Protein AF-A0A3M2L9G0-F1 (afdb_monomer)

Mean predicted aligned error: 12.77 Å

Radius of gyration: 21.75 Å; Cα contacts (8 Å, |Δi|>4): 175; chains: 1; bounding box: 51×67×54 Å

Nearest PDB structures (foldseek):
  8ioe-assembly1_A  TM=9.589E-01  e=9.196E-12  Synechococcus elongatus PCC 7942 = FACHB-805
  8io8-assembly1_B  TM=9.651E-01  e=1.188E-11  unclassified
  8ioe-assembly1_G  TM=9.590E-01  e=1.114E-11  Synechococcus elongatus PCC 7942 = FACHB-805
  3ahg-assembly1_A  TM=9.543E-01  e=4.590E-09  Bifidobacterium breve
  7c8h-assembly1_E  TM=9.492E-01  e=6.323E-09  Bifidobacterium longum

pLDDT: mean 77.88, std 22.02, range [28.31, 98.25]

Sequence (178 aa):
MAARPTTSSPACGYTQCASSVNNAASHQDPGFIDHVLSKRPEVARVYLPPDANPHGIPDIEYVAMFGPAPVVFAFHGYPWLIHQLTYRRHGHHLLHVHGFRDNGTTTTPSDMCALNGIDRYQLAMTAVEHVPRLSGRAGTLLAMLAEKLDAALAYTRQTGEDLPEMSDWRWPGGTAER

Secondary structure (DSSP, 8-state):
-------------HHHHHHHHHHHHHHT-TTHHHHHHTS-TTT------TTT-TTSPPHHHHHHHHTTS-EEEE-SS-HHHHHHHHTTSTTGGGEEEE---S---S--HHHHHHHTT-SHHHHHHHHHHT-GGGTTT-HHHHHHHHHHHHHHHHHHHHHSS--HHHHT---TT-----

Structure (mmCIF, N/CA/C/O backbone):
data_AF-A0A3M2L9G0-F1
#
_entry.id   AF-A0A3M2L9G0-F1
#
loop_
_atom_site.group_PDB
_atom_site.id
_atom_site.type_symbol
_atom_site.label_atom_id
_atom_site.label_alt_id
_atom_site.label_comp_id
_atom_site.label_asym_id
_atom_site.label_entity_id
_atom_site.label_seq_id
_atom_site.pdbx_PDB_ins_code
_atom_site.Cartn_x
_atom_site.Cartn_y
_atom_site.Cartn_z
_atom_site.occupancy
_atom_site.B_iso_or_equiv
_atom_site.auth_seq_id
_atom_site.auth_comp_id
_atom_site.auth_asym_id
_atom_site.auth_atom_id
_atom_site.pdbx_PDB_model_num
ATOM 1 N N . MET A 1 1 ? -26.347 49.718 33.245 1.00 36.94 1 MET A N 1
ATOM 2 C CA . MET A 1 1 ? -26.108 48.588 34.166 1.00 36.94 1 MET A CA 1
ATOM 3 C C . MET A 1 1 ? -25.832 47.369 33.302 1.00 36.94 1 MET A C 1
ATOM 5 O O . MET A 1 1 ? -26.694 46.980 32.528 1.00 36.94 1 MET A O 1
ATOM 9 N N . ALA A 1 2 ? -24.584 46.909 33.302 1.00 35.03 2 ALA A N 1
ATOM 10 C CA . ALA A 1 2 ? -24.089 45.829 32.458 1.00 35.03 2 ALA A CA 1
ATOM 11 C C . ALA A 1 2 ? -24.253 44.478 33.163 1.00 35.03 2 ALA A C 1
ATOM 13 O O . ALA A 1 2 ? -24.062 44.402 34.374 1.00 35.03 2 ALA A O 1
ATOM 14 N N . ALA A 1 3 ? -24.497 43.419 32.395 1.00 33.44 3 ALA A N 1
ATOM 15 C CA . ALA A 1 3 ? -24.133 42.060 32.774 1.00 33.44 3 ALA A CA 1
ATOM 16 C C . ALA A 1 3 ? -23.748 41.290 31.502 1.00 33.44 3 ALA A C 1
ATOM 18 O O . ALA A 1 3 ? -24.579 41.032 30.635 1.00 33.44 3 ALA A O 1
ATOM 19 N N . ARG A 1 4 ? -22.450 40.998 31.377 1.00 35.41 4 ARG A N 1
ATOM 20 C CA . ARG A 1 4 ? -21.876 40.065 30.398 1.00 35.41 4 ARG A CA 1
ATOM 21 C C . ARG A 1 4 ? -22.254 38.628 30.775 1.00 35.41 4 ARG A C 1
ATOM 23 O O . ARG A 1 4 ? -22.273 38.329 31.967 1.00 35.41 4 ARG A O 1
ATOM 30 N N . PRO A 1 5 ? -22.330 37.716 29.796 1.00 33.41 5 PRO A N 1
ATOM 31 C CA . PRO A 1 5 ? -21.905 36.341 30.001 1.00 33.41 5 PRO A CA 1
ATOM 32 C C . PRO A 1 5 ? -20.565 36.085 29.310 1.00 33.41 5 PRO A C 1
ATOM 34 O O . PRO A 1 5 ? -20.229 36.641 28.266 1.00 33.41 5 PRO A O 1
ATOM 37 N N . THR A 1 6 ? -19.790 35.264 29.988 1.00 34.06 6 THR A N 1
ATOM 38 C CA . THR A 1 6 ? -18.389 34.929 29.800 1.00 34.06 6 THR A CA 1
ATOM 39 C C . THR A 1 6 ? -18.141 33.986 28.628 1.00 34.06 6 THR A C 1
ATOM 41 O O . THR A 1 6 ? -18.875 33.033 28.391 1.00 34.06 6 THR A O 1
ATOM 44 N N . THR A 1 7 ? -17.034 34.245 27.944 1.00 37.62 7 THR A N 1
ATOM 45 C CA . THR A 1 7 ? -16.346 33.368 27.000 1.00 37.62 7 THR A CA 1
ATOM 46 C C . THR A 1 7 ? -15.782 32.124 27.689 1.00 37.62 7 THR A C 1
ATOM 48 O O . THR A 1 7 ? -15.080 32.271 28.686 1.00 37.62 7 THR A O 1
ATOM 51 N N . SER A 1 8 ? -15.944 30.948 27.085 1.00 32.53 8 SER A N 1
ATOM 52 C CA . SER A 1 8 ? -14.852 29.970 26.943 1.00 32.53 8 SER A CA 1
ATOM 53 C C . SER A 1 8 ? -15.247 28.904 25.921 1.00 32.53 8 SER A C 1
ATOM 55 O O . SER A 1 8 ? -15.804 27.861 26.251 1.00 32.53 8 SER A O 1
ATOM 57 N N . SER A 1 9 ? -14.961 29.213 24.658 1.00 34.69 9 SER A N 1
ATOM 58 C CA . SER A 1 9 ? -14.747 28.215 23.610 1.00 34.69 9 SER A CA 1
ATOM 59 C C . SER A 1 9 ? -13.668 27.232 24.089 1.00 34.69 9 SER A C 1
ATOM 61 O O . SER A 1 9 ? -12.649 27.709 24.605 1.00 34.69 9 SER A O 1
ATOM 63 N N . PRO A 1 10 ? -13.835 25.902 23.970 1.00 35.38 10 PRO A N 1
ATOM 64 C CA . PRO A 1 10 ? -12.735 24.996 24.239 1.00 35.38 10 PRO A CA 1
ATOM 65 C C . PRO A 1 10 ? -11.688 25.253 23.158 1.00 35.38 10 PRO A C 1
ATOM 67 O O . PRO A 1 10 ? -11.944 25.110 21.963 1.00 35.38 10 PRO A O 1
ATOM 70 N N . ALA A 1 11 ? -10.529 25.731 23.595 1.00 33.44 11 ALA A N 1
ATOM 71 C CA . ALA A 1 11 ? -9.386 25.978 22.746 1.00 33.44 11 ALA A CA 1
ATOM 72 C C . ALA A 1 11 ? -9.076 24.708 21.942 1.00 33.44 11 ALA A C 1
ATOM 74 O O . ALA A 1 11 ? -8.608 23.712 22.489 1.00 33.44 11 ALA A O 1
ATOM 75 N N . CYS A 1 12 ? -9.332 24.758 20.634 1.00 29.69 12 CYS A N 1
ATOM 76 C CA . CYS A 1 12 ? -8.660 23.904 19.672 1.00 29.69 12 CYS A CA 1
ATOM 77 C C . CYS A 1 12 ? -7.166 24.199 19.835 1.00 29.69 12 CYS A C 1
ATOM 79 O O . CYS A 1 12 ? -6.693 25.273 19.456 1.00 29.69 12 CYS A O 1
ATOM 81 N N . GLY A 1 13 ? -6.455 23.303 20.520 1.00 28.31 13 GLY A N 1
ATOM 82 C CA . GLY A 1 13 ? -5.037 23.449 20.803 1.00 28.31 13 GLY A CA 1
ATOM 83 C C . GLY A 1 13 ? -4.278 23.635 19.495 1.00 28.31 13 GLY A C 1
ATOM 84 O O . GLY A 1 13 ? -4.257 22.744 18.649 1.00 28.31 13 GLY A O 1
ATOM 85 N N . TYR A 1 14 ? -3.651 24.800 19.339 1.00 30.81 14 TYR A N 1
ATOM 86 C CA . TYR A 1 14 ? -2.865 25.188 18.164 1.00 30.81 14 TYR A CA 1
ATOM 87 C C . TYR A 1 14 ? -1.792 24.151 17.775 1.00 30.81 14 TYR A C 1
ATOM 89 O O . TYR A 1 14 ? -1.382 24.089 16.620 1.00 30.81 14 TYR A O 1
ATOM 97 N N . THR A 1 15 ? -1.369 23.297 18.708 1.00 31.97 15 THR A N 1
ATOM 98 C CA . THR A 1 15 ? -0.382 22.234 18.483 1.00 31.97 15 THR A CA 1
ATOM 99 C C . THR A 1 15 ? -0.940 21.033 17.706 1.00 31.97 15 THR A C 1
ATOM 101 O O . THR A 1 15 ? -0.182 20.355 17.021 1.00 31.97 15 THR A O 1
ATOM 104 N N . GLN A 1 16 ? -2.251 20.764 17.766 1.00 32.31 16 GLN A N 1
ATOM 105 C CA . GLN A 1 16 ? -2.842 19.538 17.207 1.00 32.31 16 GLN A CA 1
ATOM 106 C C . GLN A 1 16 ? -3.324 19.694 15.755 1.00 32.31 16 GLN A C 1
ATOM 108 O O . GLN A 1 16 ? -3.326 18.722 15.009 1.00 32.31 16 GLN A O 1
ATOM 113 N N . CYS A 1 17 ? -3.631 20.916 15.304 1.00 28.38 17 CYS A N 1
ATOM 114 C CA . CYS A 1 17 ? -3.893 21.189 13.883 1.00 28.38 17 CYS A CA 1
ATOM 115 C C . CYS A 1 17 ? -2.616 21.166 13.026 1.00 28.38 17 CYS A C 1
ATOM 117 O O . CYS A 1 17 ? -2.691 20.947 11.820 1.00 28.38 17 CYS A O 1
ATOM 119 N N . ALA A 1 18 ? -1.438 21.363 13.628 1.00 29.81 18 ALA A N 1
ATOM 120 C CA . ALA A 1 18 ? -0.173 21.412 12.898 1.00 29.81 18 ALA A CA 1
ATOM 121 C C . ALA A 1 18 ? 0.253 20.047 12.319 1.00 29.81 18 ALA A C 1
ATOM 123 O O . ALA A 1 18 ? 0.930 20.011 11.296 1.00 29.81 18 ALA A O 1
ATOM 124 N N . SER A 1 19 ? -0.160 18.917 12.909 1.00 36.41 19 SER A N 1
ATOM 125 C CA . SER A 1 19 ? 0.225 17.580 12.424 1.00 36.41 19 SER A CA 1
ATOM 126 C C . SER A 1 19 ? -0.434 17.214 11.089 1.00 36.41 19 SER A C 1
ATOM 128 O O . SER A 1 19 ? 0.209 16.622 10.227 1.00 36.41 19 SER A O 1
ATOM 130 N N . SER A 1 20 ? -1.688 17.622 10.877 1.00 37.25 20 SER A N 1
ATOM 131 C CA . SER A 1 20 ? -2.411 17.388 9.620 1.00 37.25 20 SER A CA 1
ATOM 132 C C . SER A 1 20 ? -1.795 18.161 8.449 1.00 37.25 20 SER A C 1
ATOM 134 O O . SER A 1 20 ? -1.627 17.597 7.369 1.00 37.25 20 SER A O 1
ATOM 136 N N . VAL A 1 21 ? -1.401 19.420 8.670 1.00 36.81 21 VAL A N 1
ATOM 137 C CA . VAL A 1 21 ? -0.803 20.268 7.625 1.00 36.81 21 VAL A CA 1
ATOM 138 C C . VAL A 1 21 ? 0.651 19.860 7.344 1.00 36.81 21 VAL A C 1
ATOM 140 O O . VAL A 1 21 ? 1.097 19.913 6.199 1.00 36.81 21 VAL A O 1
ATOM 143 N N . ASN A 1 22 ? 1.374 19.376 8.361 1.00 42.34 22 ASN A N 1
ATOM 144 C CA . ASN A 1 22 ? 2.746 18.886 8.203 1.00 42.34 22 ASN A CA 1
ATOM 145 C C . ASN A 1 22 ? 2.826 17.579 7.400 1.00 42.34 22 ASN A C 1
ATOM 147 O O . ASN A 1 22 ? 3.764 17.414 6.624 1.00 42.34 22 ASN A O 1
ATOM 151 N N . ASN A 1 23 ? 1.841 16.683 7.518 1.00 45.03 23 ASN A N 1
ATOM 152 C CA . ASN A 1 23 ? 1.839 15.431 6.755 1.00 45.03 23 ASN A CA 1
ATOM 153 C C . ASN A 1 23 ? 1.741 15.684 5.242 1.00 45.03 23 ASN A C 1
ATOM 155 O O . ASN A 1 23 ? 2.480 15.078 4.469 1.00 45.03 23 ASN A O 1
ATOM 159 N N . ALA A 1 24 ? 0.890 16.619 4.807 1.00 43.88 24 ALA A N 1
ATOM 160 C CA . ALA A 1 24 ? 0.768 16.959 3.390 1.00 43.88 24 ALA A CA 1
ATOM 161 C C . ALA A 1 24 ? 2.070 17.558 2.819 1.00 43.88 24 ALA A C 1
ATOM 163 O O . ALA A 1 24 ? 2.467 17.199 1.712 1.00 43.88 24 ALA A O 1
ATOM 164 N N . ALA A 1 25 ? 2.771 18.409 3.582 1.00 44.62 25 ALA A N 1
ATOM 165 C CA . ALA A 1 25 ? 4.047 19.000 3.169 1.00 44.62 25 ALA A CA 1
ATOM 166 C C . ALA A 1 25 ? 5.190 17.969 3.092 1.00 44.62 25 ALA A C 1
ATOM 168 O O . ALA A 1 25 ? 5.954 17.986 2.130 1.00 44.62 25 ALA A O 1
ATOM 169 N N . SER A 1 26 ? 5.286 17.038 4.051 1.00 54.25 26 SER A N 1
ATOM 170 C CA . SER A 1 26 ? 6.283 15.955 4.018 1.00 54.25 26 SER A CA 1
ATOM 171 C C . SER A 1 26 ? 6.064 14.979 2.860 1.00 54.25 26 SER A C 1
ATOM 173 O O . SER A 1 26 ? 7.031 14.523 2.258 1.00 54.25 26 SER A O 1
ATOM 175 N N . HIS A 1 27 ? 4.812 14.681 2.501 1.00 52.81 27 HIS A N 1
ATOM 176 C CA . HIS A 1 27 ? 4.518 13.779 1.384 1.00 52.81 27 HIS A CA 1
ATOM 177 C C . HIS A 1 27 ? 4.700 14.434 0.004 1.00 52.81 27 HIS A C 1
ATOM 179 O O . HIS A 1 27 ? 4.851 13.713 -0.982 1.00 52.81 27 HIS A O 1
ATOM 185 N N . GLN A 1 28 ? 4.676 15.772 -0.072 1.00 51.41 28 GLN A N 1
ATOM 186 C CA . GLN A 1 28 ? 4.877 16.550 -1.302 1.00 51.41 28 GLN A CA 1
ATOM 187 C C . GLN A 1 28 ? 6.334 16.921 -1.567 1.00 51.41 28 GLN A C 1
ATOM 189 O O . GLN A 1 28 ? 6.568 17.512 -2.618 1.00 51.41 28 GLN A O 1
ATOM 194 N N . ASP A 1 29 ? 7.263 16.655 -0.632 1.00 55.53 29 ASP A N 1
ATOM 195 C CA . ASP A 1 29 ? 8.583 17.299 -0.590 1.00 55.53 29 ASP A CA 1
ATOM 196 C C . ASP A 1 29 ? 9.190 17.450 -2.000 1.00 55.53 29 ASP A C 1
ATOM 198 O O . ASP A 1 29 ? 9.666 16.468 -2.581 1.00 55.53 29 ASP A O 1
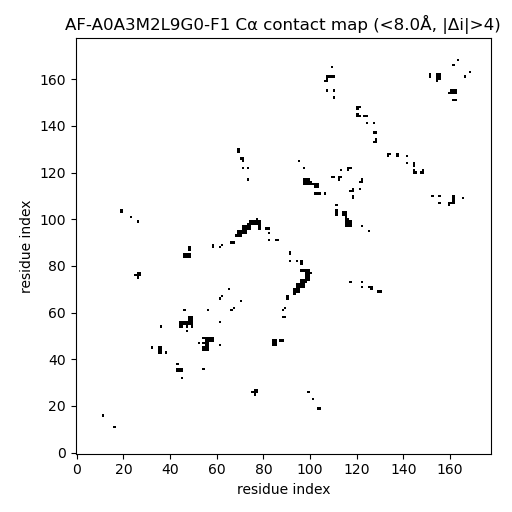ATOM 202 N N . PRO A 1 30 ? 9.159 18.672 -2.575 1.00 54.25 30 PRO A N 1
ATOM 203 C CA . PRO A 1 30 ? 9.652 18.914 -3.925 1.00 54.25 30 PRO A CA 1
ATOM 204 C C . PRO A 1 30 ? 11.142 18.577 -4.052 1.00 54.25 30 PRO A C 1
ATOM 206 O O . PRO A 1 30 ? 11.619 18.316 -5.155 1.00 54.25 30 PRO A O 1
ATOM 209 N N . GLY A 1 31 ? 11.865 18.562 -2.923 1.00 60.84 31 GLY A N 1
ATOM 210 C CA . GLY A 1 31 ? 13.264 18.173 -2.807 1.00 60.84 31 GLY A CA 1
ATOM 211 C C . GLY A 1 31 ? 13.486 16.692 -2.496 1.00 60.84 31 GLY A C 1
ATOM 212 O O . GLY A 1 31 ? 14.637 16.298 -2.331 1.00 60.84 31 GLY A O 1
ATOM 213 N N . PHE A 1 32 ? 12.449 15.846 -2.445 1.00 68.38 32 PHE A N 1
ATOM 214 C CA . PHE A 1 32 ? 12.588 14.424 -2.106 1.00 68.38 32 PHE A CA 1
ATOM 215 C C . PHE A 1 32 ? 13.602 13.721 -3.010 1.00 68.38 32 PHE A C 1
ATOM 217 O O . PHE A 1 32 ? 14.483 13.010 -2.529 1.00 68.38 32 PHE A O 1
ATOM 224 N N . ILE A 1 33 ? 13.519 13.953 -4.325 1.00 63.78 33 ILE A N 1
ATOM 225 C CA . ILE A 1 33 ? 14.467 13.371 -5.281 1.00 63.78 33 ILE A CA 1
ATOM 226 C C . ILE A 1 33 ? 15.887 13.857 -4.981 1.00 63.78 33 ILE A C 1
ATOM 228 O O . ILE A 1 33 ? 16.785 13.026 -4.899 1.00 63.78 33 ILE A O 1
ATOM 232 N N . ASP A 1 34 ? 16.096 15.151 -4.741 1.00 62.66 34 ASP A N 1
ATOM 233 C CA . ASP A 1 34 ? 17.418 15.698 -4.409 1.00 62.66 34 ASP A CA 1
ATOM 234 C C . ASP A 1 34 ? 17.958 15.136 -3.085 1.00 62.66 34 ASP A C 1
ATOM 236 O O . ASP A 1 34 ? 19.134 14.785 -2.973 1.00 62.66 34 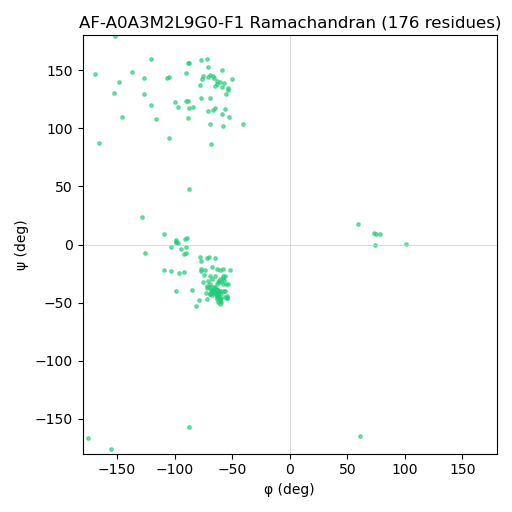ASP A O 1
ATOM 240 N N . HIS A 1 35 ? 17.098 14.970 -2.081 1.00 68.19 35 HIS A N 1
ATOM 241 C CA . HIS A 1 35 ? 17.452 14.364 -0.802 1.00 68.19 35 HIS A CA 1
ATOM 242 C C . HIS A 1 35 ? 17.835 12.892 -0.941 1.00 68.19 35 HIS A C 1
ATOM 244 O O . HIS A 1 35 ? 18.810 12.465 -0.318 1.00 68.19 35 HIS A O 1
ATOM 250 N N . VAL A 1 36 ? 17.134 12.129 -1.780 1.00 70.56 36 VAL A N 1
ATOM 251 C CA . VAL A 1 36 ? 17.454 10.723 -2.043 1.00 70.56 36 VAL A CA 1
ATOM 252 C C . VAL A 1 36 ? 18.714 10.596 -2.907 1.00 70.56 36 VAL A C 1
ATOM 254 O O . VAL A 1 36 ? 19.579 9.785 -2.584 1.00 70.56 36 VAL A O 1
ATOM 257 N N . LEU A 1 37 ? 18.875 11.431 -3.939 1.00 70.75 37 LEU A N 1
ATOM 258 C CA . LEU A 1 37 ? 20.073 11.474 -4.791 1.00 70.75 37 LEU A CA 1
ATOM 259 C C . LEU A 1 37 ? 21.329 11.907 -4.026 1.00 70.75 37 LEU A C 1
ATOM 261 O O . LEU A 1 37 ? 22.430 11.505 -4.385 1.00 70.75 37 LEU A O 1
ATOM 265 N N . SER A 1 38 ? 21.182 12.687 -2.951 1.00 74.00 38 SER A N 1
ATOM 266 C CA . SER A 1 38 ? 22.305 13.050 -2.077 1.00 74.00 38 SER A CA 1
ATOM 267 C C . SER A 1 38 ? 22.836 11.880 -1.233 1.00 74.00 38 SER A C 1
ATOM 269 O O . SER A 1 38 ? 23.876 12.007 -0.579 1.00 74.00 38 SER A O 1
ATOM 271 N N . LYS A 1 39 ? 22.124 10.744 -1.192 1.00 71.69 39 LYS A N 1
ATOM 272 C CA . LYS A 1 39 ? 22.554 9.552 -0.456 1.00 71.69 39 LYS A CA 1
ATOM 273 C C . LYS A 1 39 ? 23.434 8.667 -1.320 1.00 71.69 39 LYS A C 1
ATOM 275 O O . LYS A 1 39 ? 23.386 8.674 -2.545 1.00 71.69 39 LYS A O 1
ATOM 280 N N . ARG A 1 40 ? 24.257 7.872 -0.639 1.00 62.78 40 ARG A N 1
ATOM 281 C CA . ARG A 1 40 ? 25.075 6.866 -1.304 1.00 62.78 40 ARG A CA 1
ATOM 282 C C . ARG A 1 40 ? 24.165 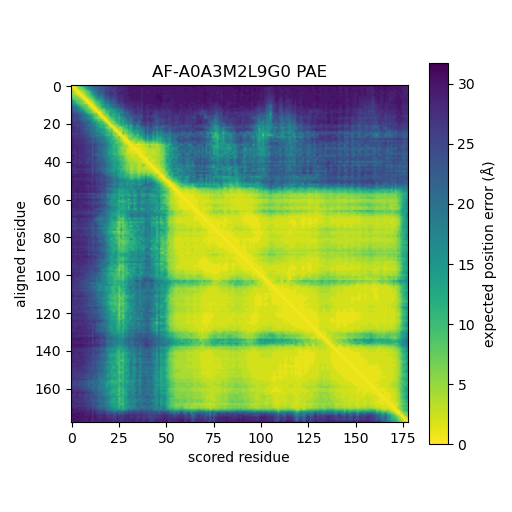5.856 -2.027 1.00 62.78 40 ARG A C 1
ATOM 284 O O . ARG A 1 40 ? 23.150 5.463 -1.444 1.00 62.78 40 ARG A O 1
ATOM 291 N N . PRO A 1 41 ? 24.524 5.406 -3.240 1.00 64.75 41 PRO A N 1
ATOM 292 C CA . PRO A 1 41 ? 23.703 4.496 -4.043 1.00 64.75 41 PRO A CA 1
ATOM 293 C C . PRO A 1 41 ? 23.519 3.104 -3.414 1.00 64.75 41 PRO A C 1
ATOM 295 O O . PRO A 1 41 ? 22.683 2.327 -3.874 1.00 64.75 41 PRO A O 1
ATOM 298 N N . GLU A 1 42 ? 24.269 2.764 -2.364 1.00 70.00 42 GLU A N 1
ATOM 299 C CA . GLU A 1 42 ? 24.037 1.572 -1.538 1.00 70.00 42 GLU A CA 1
ATOM 300 C C . GLU A 1 42 ? 22.873 1.748 -0.549 1.00 70.00 42 GLU A C 1
ATOM 302 O O . GLU A 1 42 ? 22.301 0.763 -0.096 1.00 70.00 42 GLU A O 1
ATOM 307 N N . VAL A 1 43 ? 22.531 2.993 -0.200 1.00 63.00 43 VAL A N 1
ATOM 308 C CA . VAL A 1 43 ? 21.513 3.339 0.806 1.00 63.00 43 VAL A CA 1
ATOM 309 C C . VAL A 1 43 ? 20.183 3.683 0.148 1.00 63.00 43 VAL A C 1
ATOM 311 O O . VAL A 1 43 ? 19.132 3.294 0.648 1.00 63.00 43 VAL A O 1
ATOM 314 N N . ALA A 1 44 ? 20.211 4.409 -0.969 1.00 55.12 44 ALA A N 1
ATOM 315 C CA . ALA A 1 44 ? 19.005 4.740 -1.708 1.00 55.12 44 ALA A CA 1
ATOM 316 C C . ALA A 1 44 ? 19.289 4.851 -3.207 1.00 55.12 44 ALA A C 1
ATOM 318 O O . ALA A 1 44 ? 20.317 5.385 -3.618 1.00 55.12 44 ALA A O 1
ATOM 319 N N . ARG A 1 45 ? 18.367 4.343 -4.030 1.00 60.72 45 ARG A N 1
ATOM 320 C CA . ARG A 1 45 ? 18.446 4.410 -5.494 1.00 60.72 45 ARG A CA 1
ATOM 321 C C . ARG A 1 45 ? 17.163 5.009 -6.042 1.00 60.72 45 ARG A C 1
ATOM 323 O O . ARG A 1 45 ? 16.072 4.565 -5.690 1.00 60.72 45 ARG A O 1
ATOM 330 N N . VAL A 1 46 ? 17.303 6.013 -6.905 1.00 59.25 46 VAL A N 1
ATOM 331 C CA . VAL A 1 46 ? 16.177 6.648 -7.598 1.00 59.25 46 VAL A CA 1
ATOM 332 C C . VAL A 1 46 ? 16.088 6.075 -9.006 1.00 59.25 46 VAL A C 1
ATOM 334 O O . VAL A 1 46 ? 17.029 6.152 -9.791 1.00 59.25 46 VAL A O 1
ATOM 337 N N . TYR A 1 47 ? 14.935 5.508 -9.343 1.00 59.84 47 TYR A N 1
ATOM 338 C CA . TYR A 1 47 ? 14.708 4.799 -10.601 1.00 59.84 47 TYR A CA 1
ATOM 339 C C . TYR A 1 47 ? 14.258 5.727 -11.740 1.00 59.84 47 TYR A C 1
ATOM 341 O O . TYR A 1 47 ? 13.309 5.424 -12.460 1.00 59.84 47 TYR A O 1
ATOM 349 N N . LEU A 1 48 ? 14.946 6.857 -11.924 1.00 58.44 48 LEU A N 1
ATOM 350 C CA . LEU A 1 48 ? 14.737 7.729 -13.085 1.00 58.44 48 LEU A CA 1
ATOM 351 C C . LEU A 1 48 ? 15.251 7.049 -14.362 1.00 58.44 48 LEU A C 1
ATOM 353 O O . LEU A 1 48 ? 16.236 6.315 -14.274 1.00 58.44 48 LEU A O 1
ATOM 357 N N . PRO A 1 49 ? 14.620 7.249 -15.531 1.00 50.81 49 PRO A N 1
ATOM 358 C CA . PRO A 1 49 ? 15.157 6.801 -16.814 1.00 50.81 49 PRO A CA 1
ATOM 359 C C . PRO A 1 49 ? 16.624 7.247 -16.998 1.00 50.81 49 PRO A C 1
ATOM 361 O O . PRO A 1 49 ? 16.970 8.348 -16.557 1.00 50.81 49 PRO A O 1
ATOM 364 N N . PRO A 1 50 ? 17.499 6.428 -17.611 1.00 51.62 50 PRO A N 1
ATOM 365 C CA . PRO A 1 50 ? 18.929 6.741 -17.732 1.00 51.62 50 PRO A CA 1
ATOM 366 C C . PRO A 1 50 ? 19.214 8.006 -18.564 1.00 51.62 50 PRO A C 1
ATOM 368 O O . PRO A 1 50 ? 20.256 8.631 -18.396 1.00 51.62 50 PRO A O 1
ATOM 371 N N . ASP A 1 51 ? 18.280 8.426 -19.420 1.00 58.59 51 ASP A N 1
ATOM 372 C CA . ASP A 1 51 ? 18.312 9.696 -20.156 1.00 58.59 51 ASP A CA 1
ATOM 373 C C . ASP A 1 51 ? 17.929 10.917 -19.297 1.00 58.59 51 ASP A C 1
ATOM 375 O O . ASP A 1 51 ? 18.186 12.050 -19.699 1.00 58.59 51 ASP A O 1
ATOM 379 N N . ALA A 1 52 ? 17.342 10.706 -18.115 1.00 56.81 52 ALA A N 1
ATOM 380 C CA . ALA A 1 52 ? 16.918 11.760 -17.195 1.00 56.81 52 ALA A CA 1
ATOM 381 C C . ALA A 1 52 ? 17.866 11.954 -15.995 1.00 56.81 52 ALA A C 1
ATOM 383 O O . ALA A 1 52 ? 17.867 13.031 -15.399 1.00 56.81 52 ALA A O 1
ATOM 384 N N . ASN A 1 53 ? 18.660 10.943 -15.613 1.00 58.75 53 ASN A N 1
ATOM 385 C CA . ASN A 1 53 ? 19.602 11.051 -14.494 1.00 58.75 53 ASN A CA 1
ATOM 386 C C . ASN A 1 53 ? 20.818 10.110 -14.652 1.00 58.75 53 ASN A C 1
ATOM 388 O O . ASN A 1 53 ? 20.613 8.905 -14.812 1.00 58.75 53 ASN A O 1
ATOM 392 N N . PRO A 1 54 ? 22.066 10.604 -14.501 1.00 60.94 54 PRO A N 1
ATOM 393 C CA . PRO A 1 54 ? 23.279 9.774 -14.533 1.00 60.94 54 PRO A CA 1
ATOM 394 C C . PRO A 1 54 ? 23.327 8.651 -13.482 1.00 60.94 54 PRO A C 1
ATOM 396 O O . PRO A 1 54 ? 24.078 7.694 -13.643 1.00 60.94 54 PRO A O 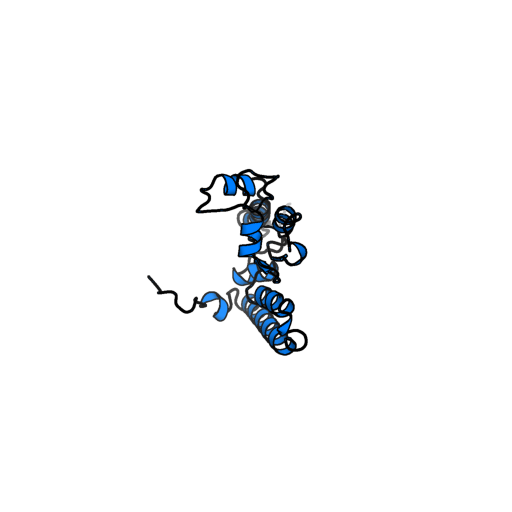1
ATOM 399 N N . HIS A 1 55 ? 22.550 8.771 -12.401 1.00 70.12 55 HIS A N 1
ATOM 400 C CA . HIS A 1 55 ? 22.449 7.796 -11.311 1.00 70.12 55 HIS A CA 1
ATOM 401 C C . HIS A 1 55 ? 21.224 6.873 -11.422 1.00 70.12 55 HIS A C 1
ATOM 403 O O . HIS A 1 55 ? 20.986 6.060 -10.528 1.00 70.12 55 HIS A O 1
ATOM 409 N N . GLY A 1 56 ? 20.426 7.002 -12.486 1.00 70.56 56 GLY A N 1
ATOM 410 C CA . GLY A 1 56 ? 19.299 6.110 -12.736 1.00 70.56 56 GLY A CA 1
ATOM 411 C C . GLY A 1 56 ? 19.775 4.688 -13.029 1.00 70.56 56 GLY A C 1
ATOM 412 O O . GLY A 1 56 ? 20.790 4.489 -13.696 1.00 70.56 56 GLY A O 1
ATOM 413 N N . ILE A 1 57 ? 19.038 3.676 -12.559 1.00 80.81 57 ILE A N 1
ATOM 414 C CA . ILE A 1 57 ? 19.406 2.293 -12.887 1.00 80.81 57 ILE A CA 1
ATOM 415 C C . ILE A 1 57 ? 19.230 2.026 -14.392 1.00 80.81 57 ILE A C 1
ATOM 417 O O . ILE A 1 57 ? 18.264 2.521 -14.996 1.00 80.81 57 ILE A O 1
ATOM 421 N N . PRO A 1 58 ? 20.092 1.200 -15.003 1.00 85.38 58 PRO A N 1
ATOM 422 C CA . PRO A 1 58 ? 19.888 0.720 -16.363 1.00 85.38 58 PRO A CA 1
ATOM 423 C C . PRO A 1 58 ? 18.563 -0.040 -16.517 1.00 85.38 58 PRO A C 1
ATOM 425 O O . PRO A 1 58 ? 18.102 -0.701 -15.586 1.00 85.38 58 PRO A O 1
ATOM 428 N N . ASP A 1 59 ? 17.964 -0.008 -17.710 1.00 87.25 59 ASP A N 1
ATOM 429 C CA . ASP A 1 59 ? 16.707 -0.729 -17.983 1.00 87.25 59 ASP A CA 1
ATOM 430 C C . ASP A 1 59 ? 16.816 -2.238 -17.738 1.00 87.25 59 ASP A C 1
ATOM 432 O O . ASP A 1 59 ? 15.869 -2.857 -17.256 1.00 87.25 59 ASP A O 1
ATOM 436 N N . ILE A 1 60 ? 17.984 -2.829 -18.005 1.00 88.00 60 ILE A N 1
ATOM 437 C CA . ILE A 1 60 ? 18.225 -4.254 -17.754 1.00 88.00 60 ILE A CA 1
ATOM 438 C C . ILE A 1 60 ? 18.120 -4.606 -16.263 1.00 88.00 60 ILE A C 1
ATOM 440 O O . ILE A 1 60 ? 17.542 -5.635 -15.923 1.00 88.00 60 ILE A O 1
ATOM 444 N N . GLU A 1 61 ? 18.602 -3.737 -15.369 1.00 88.62 61 GLU A N 1
ATOM 445 C CA . GLU A 1 61 ? 18.474 -3.931 -13.919 1.00 88.62 61 GLU A CA 1
ATOM 446 C C . GLU A 1 61 ? 17.032 -3.720 -13.455 1.00 88.62 61 GLU A C 1
ATOM 448 O O . GLU A 1 61 ? 16.537 -4.466 -12.612 1.00 88.62 61 GLU A O 1
ATOM 453 N N . TYR A 1 62 ? 16.328 -2.747 -14.043 1.00 88.56 62 TYR A N 1
ATOM 454 C CA . TYR A 1 62 ? 14.920 -2.500 -13.733 1.00 88.56 62 TYR A CA 1
ATOM 455 C C . TYR A 1 62 ? 14.064 -3.729 -14.064 1.00 88.56 62 TYR A C 1
ATOM 457 O O . TYR A 1 62 ? 13.285 -4.198 -13.232 1.00 88.56 62 TYR A O 1
ATOM 465 N N . VAL A 1 63 ? 14.245 -4.286 -15.266 1.00 89.75 63 VAL A N 1
ATOM 466 C CA . VAL A 1 63 ? 13.535 -5.490 -15.715 1.00 89.75 63 VAL A CA 1
ATOM 467 C C . VAL A 1 63 ? 13.927 -6.707 -14.879 1.00 89.75 63 VAL A C 1
ATOM 469 O O . VAL A 1 63 ? 13.057 -7.513 -14.561 1.00 89.75 63 VAL A O 1
ATOM 472 N N . ALA A 1 64 ? 15.195 -6.836 -14.480 1.00 89.12 64 ALA A N 1
ATOM 473 C CA . ALA A 1 64 ? 15.630 -7.923 -13.604 1.00 89.12 64 ALA A CA 1
ATOM 474 C C . 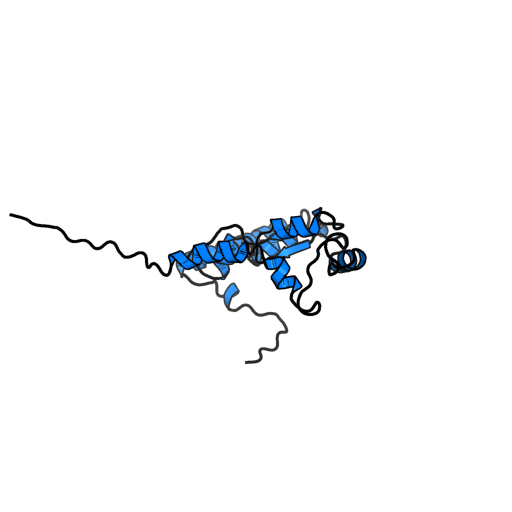ALA A 1 64 ? 14.964 -7.871 -12.217 1.00 89.12 64 ALA A C 1
ATOM 476 O O . ALA A 1 64 ? 14.679 -8.919 -11.643 1.00 89.12 64 ALA A O 1
ATOM 477 N N . MET A 1 65 ? 14.697 -6.672 -11.691 1.00 88.75 65 MET A N 1
ATOM 478 C CA . MET A 1 65 ? 14.078 -6.486 -10.377 1.00 88.75 65 MET A CA 1
ATOM 479 C C . MET A 1 65 ? 12.559 -6.699 -10.391 1.00 88.75 65 MET A C 1
ATOM 481 O O . MET A 1 65 ? 12.038 -7.393 -9.521 1.00 88.75 65 MET A O 1
ATOM 485 N N . PHE A 1 66 ? 11.843 -6.104 -11.349 1.00 89.62 66 PHE A N 1
ATOM 486 C CA . PHE A 1 66 ? 10.372 -6.135 -11.366 1.00 89.62 66 PHE A CA 1
ATOM 487 C C . PHE A 1 66 ? 9.786 -7.242 -12.250 1.00 89.62 66 PHE A C 1
ATOM 489 O O . PHE A 1 66 ? 8.676 -7.714 -12.005 1.00 89.62 66 PHE A O 1
ATOM 496 N N . GLY A 1 67 ? 10.532 -7.699 -13.256 1.00 89.06 67 GLY A N 1
ATOM 497 C CA . GLY A 1 67 ? 10.081 -8.731 -14.182 1.00 89.06 67 GLY A CA 1
ATOM 498 C C . GLY A 1 67 ? 8.825 -8.341 -14.980 1.00 89.06 67 GLY A C 1
ATOM 499 O O . GLY A 1 67 ? 8.456 -7.170 -15.061 1.00 89.06 67 GLY A O 1
ATOM 500 N N . PRO A 1 68 ? 8.163 -9.322 -15.617 1.00 91.00 68 PRO A N 1
ATOM 501 C CA . PRO A 1 68 ? 6.936 -9.108 -16.388 1.00 91.00 68 PRO A CA 1
ATOM 502 C C . PRO A 1 68 ? 5.652 -9.230 -15.545 1.00 91.00 68 PRO A C 1
ATOM 504 O O . PRO A 1 68 ? 4.558 -9.268 -16.104 1.00 91.00 68 PRO A O 1
ATOM 507 N N . ALA A 1 69 ? 5.768 -9.387 -14.224 1.00 90.69 69 ALA A N 1
ATOM 508 C CA . ALA A 1 69 ? 4.632 -9.627 -13.339 1.00 90.69 69 ALA A CA 1
ATOM 509 C C . ALA A 1 69 ? 4.005 -8.308 -12.849 1.00 90.69 69 ALA A C 1
ATOM 511 O O . ALA A 1 69 ? 4.695 -7.290 -12.794 1.00 90.69 69 ALA A O 1
ATOM 512 N N . PRO A 1 70 ? 2.723 -8.315 -12.445 1.00 94.31 70 PRO A N 1
ATOM 513 C CA . PRO A 1 70 ? 2.129 -7.205 -11.707 1.00 94.31 70 PRO A CA 1
ATOM 514 C C . PRO A 1 70 ? 2.887 -6.902 -10.414 1.00 94.31 70 PRO A C 1
ATOM 516 O O . PRO A 1 70 ? 3.285 -7.816 -9.690 1.00 94.31 70 PRO A O 1
ATOM 519 N N . VAL A 1 71 ? 3.065 -5.615 -10.117 1.00 94.94 71 VAL A N 1
ATOM 520 C CA . VAL A 1 71 ? 3.822 -5.129 -8.958 1.00 94.94 71 VAL A CA 1
ATOM 521 C C . VAL A 1 71 ? 2.905 -4.297 -8.078 1.00 94.94 71 VAL A C 1
ATOM 523 O O . VAL A 1 71 ? 2.415 -3.252 -8.500 1.00 94.94 71 VAL A O 1
ATOM 526 N N . VAL A 1 72 ? 2.722 -4.717 -6.830 1.00 95.75 72 VAL A N 1
ATOM 527 C CA . VAL A 1 72 ? 2.119 -3.867 -5.797 1.00 95.75 72 VAL A CA 1
ATOM 528 C C . VAL A 1 72 ? 3.232 -3.053 -5.152 1.00 95.75 72 VAL A C 1
ATOM 530 O O . VAL A 1 72 ? 4.155 -3.617 -4.566 1.00 95.75 72 VAL A O 1
ATOM 533 N N . PHE A 1 73 ? 3.166 -1.730 -5.279 1.00 95.56 73 PHE A N 1
ATOM 534 C CA . PHE A 1 73 ? 4.204 -0.823 -4.798 1.00 95.56 73 PHE A CA 1
ATOM 535 C C . PHE A 1 73 ? 3.644 0.074 -3.693 1.00 95.56 73 PHE A C 1
ATOM 537 O O . PHE A 1 73 ? 2.857 0.974 -3.968 1.00 95.56 73 PHE A O 1
ATOM 544 N N . ALA A 1 74 ? 4.049 -0.153 -2.444 1.00 94.12 74 ALA A N 1
ATOM 545 C CA . ALA A 1 74 ? 3.703 0.726 -1.329 1.00 94.12 74 ALA A CA 1
ATOM 546 C C . ALA A 1 74 ? 4.744 1.849 -1.205 1.00 94.12 74 ALA A C 1
ATOM 548 O O . ALA A 1 74 ? 5.939 1.588 -1.066 1.00 94.12 74 ALA A O 1
ATOM 549 N N . PHE A 1 75 ? 4.294 3.098 -1.261 1.00 93.69 75 PHE A N 1
ATOM 550 C CA . PHE A 1 75 ? 5.133 4.289 -1.235 1.00 93.69 75 PHE A CA 1
ATOM 551 C C . PHE A 1 75 ? 4.682 5.251 -0.134 1.00 93.69 75 PHE A C 1
ATOM 553 O O . PHE A 1 75 ? 3.496 5.394 0.129 1.00 93.69 75 PHE A O 1
ATOM 560 N N . HIS A 1 76 ? 5.634 5.920 0.516 1.00 88.94 76 HIS A N 1
ATOM 561 C CA . HIS A 1 76 ? 5.334 6.852 1.604 1.00 88.94 76 HIS A CA 1
ATOM 562 C C . HIS A 1 76 ? 4.622 8.120 1.111 1.00 88.94 76 HIS A C 1
ATOM 564 O O . HIS A 1 76 ? 3.673 8.578 1.736 1.00 88.94 76 HIS A O 1
ATOM 570 N N . GLY A 1 77 ? 5.084 8.678 -0.009 1.00 88.88 77 GLY A N 1
ATOM 571 C CA . GLY A 1 77 ? 4.503 9.876 -0.599 1.00 88.88 77 GLY A CA 1
ATOM 572 C C . GLY A 1 77 ? 3.359 9.555 -1.551 1.00 88.88 77 GLY A C 1
ATOM 573 O O . GLY A 1 77 ? 2.731 8.494 -1.502 1.00 88.88 77 GLY A O 1
ATOM 574 N N . TYR A 1 78 ? 3.106 10.480 -2.465 1.00 91.38 78 TYR A N 1
ATOM 575 C CA . TYR A 1 78 ? 1.993 10.331 -3.383 1.00 91.38 78 TYR A CA 1
ATOM 576 C C . TYR A 1 78 ? 2.275 9.356 -4.536 1.00 91.38 78 TYR A C 1
ATOM 578 O O . TYR A 1 78 ? 3.329 9.443 -5.178 1.00 91.38 78 TYR A O 1
ATOM 586 N N . PRO A 1 79 ? 1.310 8.481 -4.883 1.00 93.19 79 PRO A N 1
ATOM 587 C CA . PRO A 1 79 ? 1.467 7.494 -5.950 1.00 93.19 79 PRO A CA 1
ATOM 588 C C . PRO A 1 79 ? 1.853 8.060 -7.321 1.00 93.19 79 PRO A C 1
ATOM 590 O O . PRO A 1 79 ? 2.602 7.413 -8.058 1.00 93.19 79 PRO A O 1
ATOM 593 N N . TRP A 1 80 ? 1.380 9.262 -7.682 1.00 90.69 80 TRP A N 1
ATOM 594 C CA . TRP A 1 80 ? 1.661 9.832 -9.008 1.00 90.69 80 TRP A CA 1
ATOM 595 C C . TRP A 1 80 ? 3.153 10.030 -9.250 1.00 90.69 80 TRP A C 1
ATOM 597 O O . TRP A 1 80 ? 3.582 9.932 -10.395 1.00 90.69 80 TRP A O 1
ATOM 607 N N . LEU A 1 81 ? 3.947 10.281 -8.201 1.00 89.69 81 LEU A N 1
ATOM 608 C CA . LEU A 1 81 ? 5.380 10.487 -8.350 1.00 89.69 81 LEU A CA 1
ATOM 609 C C . LEU A 1 81 ? 6.032 9.219 -8.899 1.00 89.69 81 LEU A C 1
ATOM 611 O O . LEU A 1 81 ? 6.796 9.287 -9.854 1.00 89.69 81 LEU A O 1
ATOM 615 N N . ILE A 1 82 ? 5.676 8.049 -8.367 1.00 90.19 82 ILE A N 1
ATOM 616 C CA . ILE A 1 82 ? 6.199 6.772 -8.866 1.00 90.19 82 ILE A CA 1
ATOM 617 C C . ILE A 1 82 ? 5.782 6.550 -10.319 1.00 90.19 82 ILE A C 1
ATOM 619 O O . ILE A 1 82 ? 6.624 6.184 -11.140 1.00 90.19 82 ILE A O 1
ATOM 623 N N . HIS A 1 83 ? 4.526 6.831 -10.675 1.00 91.62 83 HIS A N 1
ATOM 624 C CA . HIS A 1 83 ? 4.081 6.738 -12.068 1.00 91.62 83 HIS A CA 1
ATOM 625 C C . HIS A 1 83 ? 4.843 7.703 -12.986 1.00 91.62 83 HIS A C 1
ATOM 627 O O . HIS A 1 83 ? 5.258 7.312 -14.074 1.00 91.62 83 HIS A O 1
ATOM 633 N N . GLN A 1 84 ? 5.109 8.930 -12.539 1.00 89.50 84 GLN A N 1
ATOM 634 C CA . GLN A 1 84 ? 5.878 9.918 -13.293 1.00 89.50 84 GLN A CA 1
ATOM 635 C C . GLN A 1 84 ? 7.352 9.521 -13.439 1.00 89.50 84 GLN A C 1
ATOM 637 O O . GLN A 1 84 ? 7.939 9.739 -14.493 1.00 89.50 84 GLN A O 1
ATOM 642 N N . LEU A 1 85 ? 7.959 8.910 -12.421 1.00 87.19 85 LEU A N 1
ATOM 643 C CA . LEU A 1 85 ? 9.341 8.427 -12.486 1.00 87.19 85 LEU A CA 1
ATOM 644 C C . LEU A 1 85 ? 9.479 7.200 -13.392 1.00 87.19 85 LEU A C 1
ATOM 646 O O . LEU A 1 85 ? 10.511 7.009 -14.030 1.00 87.19 85 LEU A O 1
ATOM 650 N N . THR A 1 86 ? 8.440 6.372 -13.467 1.00 89.12 86 THR A N 1
ATOM 651 C CA . THR A 1 86 ? 8.489 5.082 -14.165 1.00 89.12 86 THR A CA 1
ATOM 652 C C . THR A 1 86 ? 7.803 5.083 -15.526 1.00 89.12 86 THR A C 1
ATOM 654 O O . THR A 1 86 ? 7.892 4.077 -16.214 1.00 89.12 86 THR A O 1
ATOM 657 N N . TYR A 1 87 ? 7.188 6.181 -15.981 1.00 90.06 87 TYR A N 1
ATOM 658 C CA . TYR A 1 87 ? 6.349 6.188 -17.195 1.00 90.06 87 TYR A CA 1
ATOM 659 C C . TYR A 1 87 ? 7.035 5.685 -18.481 1.00 90.06 87 TYR A C 1
ATOM 661 O O . TYR A 1 87 ? 6.366 5.188 -19.383 1.00 90.06 87 TYR A O 1
ATOM 669 N N . ARG A 1 88 ? 8.368 5.805 -18.589 1.00 88.31 88 ARG A N 1
ATOM 670 C CA . ARG A 1 88 ? 9.160 5.270 -19.718 1.00 88.31 88 ARG A CA 1
ATOM 671 C C . ARG A 1 88 ? 9.705 3.863 -19.489 1.00 88.31 88 ARG A C 1
ATOM 673 O O . ARG A 1 88 ? 10.257 3.275 -20.413 1.00 88.31 88 ARG A O 1
ATOM 680 N N . ARG A 1 89 ? 9.584 3.317 -18.280 1.00 89.12 89 ARG A N 1
ATOM 681 C CA . ARG A 1 89 ? 10.093 1.987 -17.939 1.00 89.12 89 ARG A CA 1
ATOM 682 C C . ARG A 1 89 ? 9.190 0.907 -18.527 1.00 89.12 89 ARG A C 1
ATOM 684 O O . ARG A 1 89 ? 7.965 1.050 -18.604 1.00 89.12 89 AR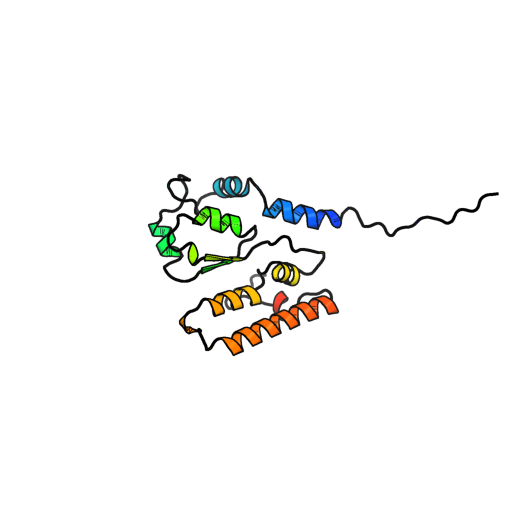G A O 1
ATOM 691 N N . HIS A 1 90 ? 9.800 -0.198 -18.937 1.00 89.69 90 HIS A N 1
ATOM 692 C CA . HIS A 1 90 ? 9.062 -1.382 -19.364 1.00 89.69 90 HIS A CA 1
ATOM 693 C C . HIS A 1 90 ? 8.164 -1.886 -18.224 1.00 89.69 90 HIS A C 1
ATOM 695 O O . HIS A 1 90 ? 8.609 -1.961 -17.088 1.00 89.69 90 HIS A O 1
ATOM 701 N N . GLY A 1 91 ? 6.910 -2.244 -18.507 1.00 90.69 91 GLY A N 1
ATOM 702 C CA . GLY A 1 91 ? 5.999 -2.767 -17.481 1.00 90.69 91 GLY A CA 1
ATOM 703 C C . GLY A 1 91 ? 5.437 -1.724 -16.505 1.00 90.69 91 GLY A C 1
ATOM 704 O O . GLY A 1 91 ? 4.758 -2.108 -15.564 1.00 90.69 91 GLY A O 1
ATOM 705 N N . HIS A 1 92 ? 5.628 -0.416 -16.726 1.00 93.12 92 HIS A N 1
ATOM 706 C CA . HIS A 1 92 ? 5.067 0.627 -15.847 1.00 93.12 92 HIS A CA 1
ATOM 707 C C . HIS A 1 92 ? 3.533 0.569 -15.705 1.00 93.12 92 HIS A C 1
ATOM 709 O O . HIS A 1 92 ? 2.991 0.976 -14.683 1.00 93.12 92 HIS A O 1
ATOM 715 N N . HIS A 1 93 ? 2.829 0.040 -16.710 1.00 93.69 93 HIS A N 1
ATOM 716 C CA . HIS A 1 93 ? 1.379 -0.186 -16.679 1.00 93.69 93 HIS A CA 1
ATOM 717 C C . HIS A 1 93 ? 0.960 -1.345 -15.755 1.00 93.69 93 HIS A C 1
ATOM 719 O O . HIS A 1 93 ? -0.225 -1.508 -15.489 1.00 93.69 93 HIS A O 1
ATOM 725 N N . LEU A 1 94 ? 1.920 -2.146 -15.281 1.00 93.81 94 LEU A N 1
ATOM 726 C CA . LEU A 1 94 ? 1.738 -3.233 -14.314 1.00 93.81 94 LEU A CA 1
ATOM 727 C C . LEU A 1 94 ? 2.060 -2.793 -12.874 1.00 93.81 94 LEU A C 1
ATOM 729 O O . LEU A 1 94 ? 2.019 -3.614 -11.957 1.00 93.81 94 LEU A O 1
ATOM 733 N N . LEU A 1 95 ? 2.425 -1.521 -12.668 1.00 94.75 95 LEU A N 1
ATOM 734 C CA . LEU A 1 95 ? 2.660 -0.954 -11.344 1.00 94.75 95 LEU A CA 1
ATOM 735 C C . LEU A 1 95 ? 1.332 -0.508 -10.724 1.00 94.75 95 LEU A C 1
ATOM 737 O O . LEU A 1 95 ? 0.684 0.418 -11.208 1.00 94.75 95 LEU A O 1
ATOM 741 N N . HIS A 1 96 ? 0.979 -1.116 -9.598 1.00 95.81 96 HIS A N 1
ATOM 742 C CA . HIS A 1 96 ? -0.160 -0.756 -8.763 1.00 95.81 96 HIS A CA 1
ATOM 743 C C . HIS A 1 96 ? 0.366 -0.040 -7.523 1.00 95.81 96 HIS A C 1
ATOM 745 O O . HIS A 1 96 ? 0.766 -0.669 -6.540 1.00 95.81 96 HIS A O 1
ATOM 751 N N . VAL A 1 97 ? 0.446 1.290 -7.604 1.00 96.12 97 VAL A N 1
ATOM 752 C CA . VAL A 1 97 ? 1.082 2.109 -6.570 1.00 96.12 97 VAL A CA 1
ATOM 753 C C . VAL A 1 97 ? 0.059 2.536 -5.519 1.00 96.12 97 VAL A C 1
ATOM 755 O O . VAL A 1 97 ? -0.941 3.188 -5.818 1.00 96.12 97 VAL A O 1
ATOM 758 N N . HIS A 1 98 ? 0.343 2.201 -4.267 1.00 96.62 98 HIS A N 1
ATOM 759 C CA . HIS A 1 98 ? -0.364 2.682 -3.088 1.00 96.62 98 HIS A CA 1
ATOM 760 C C . HIS A 1 98 ? 0.523 3.683 -2.354 1.00 96.62 98 HIS A C 1
ATOM 762 O O . HIS A 1 98 ? 1.738 3.519 -2.295 1.00 96.62 98 HIS A O 1
ATOM 768 N N . GLY A 1 99 ? -0.075 4.724 -1.794 1.00 92.75 99 GLY A N 1
ATOM 769 C CA . GLY A 1 99 ? 0.661 5.769 -1.100 1.00 92.75 99 GLY A CA 1
ATOM 770 C C . GLY A 1 99 ? -0.279 6.766 -0.462 1.00 92.75 99 GLY A C 1
ATOM 771 O O . GLY A 1 99 ? -1.476 6.506 -0.366 1.00 92.75 99 GLY A O 1
ATOM 772 N N . PHE A 1 100 ? 0.254 7.900 -0.033 1.00 91.50 100 PHE A N 1
ATOM 773 C CA . PHE A 1 100 ? -0.545 8.929 0.612 1.00 91.50 100 PHE A CA 1
ATOM 774 C C . PHE A 1 100 ? -1.618 9.503 -0.331 1.00 91.50 100 PHE A C 1
ATOM 776 O O . PHE A 1 100 ? -1.370 9.723 -1.520 1.00 91.50 100 PHE A O 1
ATOM 783 N N . ARG A 1 101 ? -2.825 9.722 0.206 1.00 91.88 101 ARG A N 1
ATOM 784 C CA . ARG A 1 101 ? -4.025 10.180 -0.521 1.00 91.88 101 ARG A CA 1
ATOM 785 C C . ARG A 1 101 ? -4.690 11.393 0.140 1.00 91.88 101 ARG A C 1
ATOM 787 O O . ARG A 1 101 ? -5.891 11.571 -0.018 1.00 91.88 101 ARG A O 1
ATOM 794 N N . ASP A 1 102 ? -3.940 12.177 0.918 1.00 90.50 102 ASP A N 1
ATOM 795 C CA . ASP A 1 102 ? -4.462 13.314 1.702 1.00 90.50 102 ASP A CA 1
ATOM 796 C C . ASP A 1 102 ? -5.540 12.949 2.734 1.00 90.50 102 ASP A C 1
ATOM 798 O O . ASP A 1 102 ? -6.242 13.812 3.261 1.00 90.50 102 ASP A O 1
ATOM 802 N N . ASN A 1 103 ? -5.642 11.669 3.091 1.00 87.50 103 ASN A N 1
ATOM 803 C CA . ASN A 1 103 ? -6.564 11.219 4.119 1.00 87.50 103 ASN A CA 1
ATOM 804 C C . ASN A 1 103 ? -5.816 11.095 5.444 1.00 87.50 103 ASN A C 1
ATOM 806 O O . ASN A 1 103 ? -4.883 10.304 5.584 1.00 87.50 103 ASN A O 1
ATOM 810 N N . GLY A 1 104 ? -6.224 11.875 6.438 1.00 85.81 104 GLY A N 1
ATOM 811 C CA . GLY A 1 104 ? -5.614 11.815 7.756 1.00 85.81 104 GLY A CA 1
ATOM 812 C C . GLY A 1 104 ? -6.405 12.585 8.797 1.00 85.81 104 GLY A C 1
ATOM 813 O O . GLY A 1 104 ? -7.024 13.606 8.509 1.00 85.81 104 GLY A O 1
ATOM 814 N N . THR A 1 105 ? -6.372 12.083 10.024 1.00 87.44 105 THR A N 1
ATOM 815 C CA . THR A 1 105 ? -6.953 12.725 11.204 1.00 87.44 105 THR A CA 1
ATOM 816 C C . THR A 1 105 ? -6.170 12.286 12.441 1.00 87.44 105 THR A C 1
ATOM 818 O O . THR A 1 105 ? -5.213 11.521 12.338 1.00 87.44 105 THR A O 1
ATOM 821 N N . THR A 1 106 ? -6.546 12.769 13.624 1.00 92.31 106 THR A N 1
ATOM 822 C CA . THR A 1 106 ? -6.032 12.182 14.867 1.00 92.31 106 THR A CA 1
ATOM 823 C C . THR A 1 106 ? -6.642 10.790 15.023 1.00 92.31 106 THR A C 1
ATOM 825 O O . THR A 1 106 ? -7.818 10.670 15.354 1.00 92.31 106 THR A O 1
ATOM 828 N N . THR A 1 107 ? -5.855 9.756 14.744 1.00 93.69 107 THR A N 1
ATOM 829 C CA . THR A 1 107 ? -6.249 8.346 14.860 1.00 93.69 107 THR A CA 1
ATOM 830 C C . THR A 1 107 ? -5.011 7.465 15.071 1.00 93.69 107 THR A C 1
ATOM 832 O O . THR A 1 107 ? -3.899 7.976 15.238 1.00 93.69 107 THR A O 1
ATOM 835 N N . THR A 1 108 ? -5.192 6.149 15.108 1.00 93.69 108 THR A N 1
ATOM 836 C CA . THR A 1 108 ? -4.132 5.170 15.349 1.00 93.69 108 THR A CA 1
ATOM 837 C C . THR A 1 108 ? -3.251 4.945 14.110 1.00 93.69 108 THR A C 1
ATOM 839 O O . THR A 1 108 ? -3.673 5.224 12.982 1.00 93.69 108 THR A O 1
ATOM 842 N N . PRO A 1 109 ? -2.016 4.431 14.274 1.00 93.44 109 PRO A N 1
ATOM 843 C CA . PRO A 1 109 ? -1.132 4.133 13.148 1.00 93.44 109 PRO A CA 1
ATOM 844 C C . PRO A 1 109 ? -1.746 3.209 12.088 1.00 93.44 109 PRO A C 1
ATOM 846 O O . PRO A 1 109 ? -1.625 3.501 10.897 1.00 93.44 109 PRO A O 1
ATOM 849 N N . SER A 1 110 ? -2.423 2.120 12.482 1.00 93.44 110 SER A N 1
ATOM 850 C CA . SER A 1 110 ? -3.050 1.224 11.499 1.00 93.44 110 SER A CA 1
ATOM 851 C C . SER A 1 110 ? -4.200 1.898 10.752 1.00 93.44 110 SER A C 1
ATOM 853 O O . SER A 1 110 ? -4.341 1.690 9.545 1.00 93.44 110 SER A O 1
ATOM 855 N N . ASP A 1 111 ? -5.013 2.701 11.439 1.00 95.19 111 ASP A N 1
ATOM 856 C CA . ASP A 1 111 ? -6.136 3.409 10.819 1.00 95.19 111 ASP A CA 1
ATOM 857 C C . ASP A 1 111 ? -5.644 4.495 9.850 1.00 95.19 111 ASP A C 1
ATOM 859 O O . ASP A 1 111 ? -6.145 4.601 8.733 1.00 95.19 111 ASP A O 1
ATOM 863 N N . MET A 1 112 ? -4.565 5.212 10.189 1.00 95.12 112 MET A N 1
ATOM 864 C CA . MET A 1 112 ? -3.896 6.132 9.258 1.00 95.12 112 MET A CA 1
ATOM 865 C C . MET A 1 112 ? -3.453 5.440 7.958 1.00 95.12 112 MET A C 1
ATOM 867 O O . MET A 1 112 ? -3.599 6.014 6.873 1.00 95.12 112 MET A O 1
ATOM 871 N N . CYS A 1 113 ? -2.940 4.209 8.035 1.00 94.88 113 CYS A N 1
ATOM 872 C CA . CYS A 1 113 ? -2.586 3.425 6.850 1.00 94.88 113 CYS A CA 1
ATOM 873 C C . CYS A 1 113 ? -3.823 3.018 6.033 1.00 94.88 113 CYS A C 1
ATOM 875 O O . CYS A 1 113 ? -3.817 3.151 4.805 1.00 94.88 113 CYS A O 1
ATOM 877 N N . ALA A 1 114 ? -4.894 2.578 6.698 1.00 95.44 114 ALA A N 1
ATOM 878 C CA . ALA A 1 114 ? -6.138 2.160 6.048 1.00 95.44 114 ALA A CA 1
ATOM 879 C C . ALA A 1 114 ? -6.846 3.323 5.333 1.00 95.44 114 ALA A C 1
ATOM 881 O O . ALA A 1 114 ? -7.311 3.180 4.199 1.00 95.44 114 ALA A O 1
ATOM 882 N N . LEU A 1 115 ? -6.844 4.517 5.937 1.00 94.94 115 LEU A N 1
ATOM 883 C CA . LEU A 1 115 ? -7.355 5.751 5.326 1.00 94.94 115 LEU A CA 1
ATOM 884 C C . LEU A 1 115 ? -6.667 6.083 3.991 1.00 94.94 115 LEU A C 1
ATOM 886 O O . LEU A 1 115 ? -7.278 6.674 3.096 1.00 94.94 115 LEU A O 1
ATOM 890 N N . ASN A 1 116 ? -5.403 5.689 3.839 1.00 95.12 116 ASN A N 1
ATOM 891 C CA . ASN A 1 116 ? -4.603 5.953 2.646 1.00 95.12 116 ASN A CA 1
ATOM 892 C C . ASN A 1 116 ? -4.528 4.769 1.676 1.00 95.12 116 ASN A C 1
ATOM 894 O O . ASN A 1 116 ? -3.896 4.878 0.627 1.00 95.12 116 ASN A O 1
ATOM 898 N N . GLY A 1 117 ? -5.195 3.647 1.953 1.00 95.44 117 GLY A N 1
ATOM 899 C CA . GLY A 1 117 ? -5.115 2.500 1.053 1.00 95.44 117 GLY A CA 1
ATOM 900 C C . GLY A 1 117 ? -3.829 1.682 1.199 1.00 95.44 117 GLY A C 1
ATOM 901 O O . GLY A 1 117 ? -3.561 0.873 0.318 1.00 95.44 117 GLY A O 1
ATOM 902 N N . ILE A 1 118 ? -2.989 1.940 2.207 1.00 96.06 118 ILE A N 1
ATOM 903 C CA . ILE A 1 118 ? -1.644 1.346 2.352 1.00 96.06 118 ILE A CA 1
ATOM 904 C C . ILE A 1 118 ? -1.560 0.339 3.504 1.00 96.06 118 ILE A C 1
ATOM 906 O O . ILE A 1 118 ? -0.466 -0.096 3.863 1.00 96.06 118 ILE A O 1
ATOM 910 N N . ASP A 1 119 ? -2.689 -0.024 4.115 1.00 95.81 119 ASP A N 1
ATOM 911 C CA . ASP A 1 119 ? -2.698 -1.050 5.152 1.00 95.81 119 ASP A CA 1
ATOM 912 C C . ASP A 1 119 ? -2.474 -2.453 4.562 1.00 95.81 119 ASP A C 1
ATOM 914 O O . ASP A 1 119 ? -2.682 -2.715 3.375 1.00 95.81 119 ASP A O 1
ATOM 918 N N . ARG A 1 120 ? -2.048 -3.389 5.412 1.00 95.50 120 ARG A N 1
ATOM 919 C CA . ARG A 1 120 ? -1.683 -4.745 4.987 1.00 95.50 120 ARG A CA 1
ATOM 920 C C . ARG A 1 120 ? -2.837 -5.527 4.354 1.00 95.50 120 ARG A C 1
ATOM 922 O O . ARG A 1 120 ? -2.573 -6.352 3.484 1.00 95.50 120 ARG A O 1
ATOM 929 N N . TYR A 1 121 ? -4.083 -5.296 4.768 1.00 97.06 121 TYR A N 1
ATOM 930 C CA . TYR A 1 121 ? -5.247 -5.957 4.187 1.00 97.06 121 TYR A CA 1
ATOM 931 C C . TYR A 1 121 ? -5.519 -5.409 2.791 1.00 97.06 121 TYR A C 1
ATOM 933 O O . TYR A 1 121 ? -5.653 -6.201 1.861 1.00 97.06 121 TYR A O 1
ATOM 941 N N . GLN A 1 122 ? -5.514 -4.086 2.604 1.00 97.56 122 GLN A N 1
ATOM 942 C CA . GLN A 1 122 ? -5.667 -3.478 1.279 1.00 97.56 122 GLN A CA 1
ATOM 943 C C . GLN A 1 122 ? -4.535 -3.855 0.324 1.00 97.56 122 GLN A C 1
ATOM 945 O O . GLN A 1 122 ? -4.809 -4.235 -0.812 1.00 97.56 122 GLN A O 1
ATOM 950 N N . LEU A 1 123 ? -3.280 -3.851 0.782 1.00 96.94 123 LEU A N 1
ATOM 951 C CA . LEU A 1 123 ? -2.149 -4.305 -0.033 1.00 96.94 123 LEU A CA 1
ATOM 952 C C . LEU A 1 123 ? -2.274 -5.787 -0.419 1.00 96.94 123 LEU A C 1
ATOM 954 O O . LEU A 1 123 ? -1.985 -6.155 -1.560 1.00 96.94 123 LEU A O 1
ATOM 958 N N . ALA A 1 124 ? -2.735 -6.640 0.501 1.00 96.00 124 ALA A N 1
ATOM 959 C CA . ALA A 1 124 ? -2.989 -8.048 0.212 1.00 96.00 124 ALA A CA 1
ATOM 960 C C . ALA A 1 124 ? -4.148 -8.236 -0.779 1.00 96.00 124 ALA A C 1
ATOM 962 O O . ALA A 1 124 ? -4.036 -9.068 -1.677 1.00 96.00 124 ALA A O 1
ATOM 963 N N . MET A 1 125 ? -5.228 -7.456 -0.659 1.00 96.25 125 MET A N 1
ATOM 964 C CA . MET A 1 125 ? -6.339 -7.470 -1.616 1.00 96.25 125 MET A CA 1
ATOM 965 C C . MET A 1 125 ? -5.850 -7.096 -3.017 1.00 96.25 125 MET A C 1
ATOM 967 O O . MET A 1 125 ? -6.051 -7.883 -3.942 1.00 96.25 125 MET A O 1
ATOM 971 N N . THR A 1 126 ? -5.098 -5.997 -3.163 1.00 96.12 126 THR A N 1
ATOM 972 C CA . THR A 1 126 ? -4.496 -5.616 -4.452 1.00 96.12 126 THR A CA 1
ATOM 973 C C . THR A 1 126 ? -3.618 -6.734 -5.004 1.00 96.12 126 THR A C 1
ATOM 975 O O . THR A 1 126 ? -3.714 -7.067 -6.183 1.00 96.12 126 THR A O 1
ATOM 978 N N . ALA A 1 127 ? -2.773 -7.351 -4.174 1.00 93.94 127 ALA A N 1
ATOM 979 C CA . ALA A 1 127 ? -1.928 -8.451 -4.627 1.00 93.94 127 ALA A CA 1
ATOM 980 C C . ALA A 1 127 ? -2.770 -9.626 -5.146 1.00 93.94 127 ALA A C 1
ATOM 982 O O . ALA A 1 127 ? -2.509 -10.136 -6.232 1.00 93.94 127 ALA A O 1
ATOM 983 N N . VAL A 1 128 ? -3.808 -10.028 -4.411 1.00 93.81 128 VAL A N 1
ATOM 984 C CA . VAL A 1 128 ? -4.697 -11.134 -4.790 1.00 93.81 128 VAL A CA 1
ATOM 985 C C . VAL A 1 128 ? -5.436 -10.850 -6.101 1.00 93.81 128 VAL A C 1
ATOM 987 O O . VAL A 1 128 ? -5.511 -11.737 -6.952 1.00 93.81 128 VAL A O 1
ATOM 990 N N . GLU A 1 129 ? -5.940 -9.630 -6.289 1.00 92.88 129 GLU A N 1
ATOM 991 C CA . GLU A 1 129 ? -6.643 -9.206 -7.509 1.00 92.88 129 GLU A CA 1
ATOM 992 C C . GLU A 1 129 ? -5.755 -9.264 -8.757 1.00 92.88 129 GLU A C 1
ATOM 994 O O . GLU A 1 129 ? -6.235 -9.572 -9.849 1.00 92.88 129 GLU A O 1
ATOM 999 N N . HIS A 1 130 ? -4.453 -9.024 -8.594 1.00 91.75 130 HIS A N 1
ATOM 1000 C CA . HIS A 1 130 ? -3.503 -8.941 -9.700 1.00 91.75 130 HIS A CA 1
ATOM 1001 C C . HIS A 1 130 ? -2.704 -10.230 -9.922 1.00 91.75 130 HIS A C 1
ATOM 1003 O O . HIS A 1 130 ? -1.862 -10.275 -10.814 1.00 91.75 130 HIS A O 1
ATOM 1009 N N . VAL A 1 131 ? -2.973 -11.312 -9.181 1.00 90.25 131 VAL A N 1
ATOM 1010 C CA . VAL A 1 131 ? -2.384 -12.632 -9.456 1.00 90.25 131 VAL A CA 1
ATOM 1011 C C . VAL A 1 131 ? -3.273 -13.389 -10.454 1.00 90.25 131 VAL A C 1
ATOM 1013 O O . VAL A 1 131 ? -4.327 -13.904 -10.068 1.00 90.25 131 VAL A O 1
ATOM 1016 N N . PRO A 1 132 ? -2.847 -13.592 -11.721 1.00 84.12 132 PRO A N 1
ATOM 1017 C CA . PRO A 1 132 ? -3.716 -14.170 -12.754 1.00 84.12 132 PRO A CA 1
ATOM 1018 C C . PRO A 1 132 ? -4.225 -15.575 -12.413 1.00 84.12 132 PRO A C 1
ATOM 1020 O O . PRO A 1 132 ? -5.349 -15.946 -12.741 1.00 84.12 132 PRO A O 1
ATOM 1023 N N . ARG A 1 133 ? -3.412 -16.364 -11.697 1.00 87.44 133 ARG A N 1
ATOM 1024 C CA . ARG A 1 133 ? -3.754 -17.735 -11.282 1.00 87.44 133 ARG A CA 1
ATOM 1025 C C . ARG A 1 133 ? -4.889 -17.802 -10.255 1.00 87.44 133 ARG A C 1
ATOM 1027 O O . ARG A 1 133 ? -5.475 -18.872 -10.095 1.00 87.44 133 ARG A O 1
ATOM 1034 N N . LEU A 1 134 ? -5.176 -16.700 -9.562 1.00 86.69 134 LEU A N 1
ATOM 1035 C CA . LEU A 1 134 ? -6.254 -16.595 -8.576 1.00 86.69 134 LEU A CA 1
ATOM 1036 C C . LEU A 1 134 ? -7.553 -16.033 -9.176 1.00 86.69 134 LEU A C 1
ATOM 1038 O O . LEU A 1 134 ? -8.581 -16.010 -8.493 1.00 86.69 134 LEU A O 1
ATOM 1042 N N . SER A 1 135 ? -7.539 -15.646 -10.457 1.00 80.00 135 SER A N 1
ATOM 1043 C CA . SER A 1 135 ? -8.719 -15.141 -11.160 1.00 80.00 135 SER A CA 1
ATOM 1044 C C . SER A 1 135 ? -9.879 -16.144 -11.088 1.00 80.00 135 SER A C 1
ATOM 1046 O O . SER A 1 135 ? -9.708 -17.344 -11.318 1.00 80.00 135 SER A O 1
ATOM 1048 N N . GLY A 1 136 ? -11.057 -15.664 -10.682 1.00 80.38 136 GLY A N 1
ATOM 1049 C CA . GLY A 1 136 ? -12.265 -16.478 -10.499 1.00 80.38 136 GLY A CA 1
ATOM 1050 C C . GLY A 1 136 ? -12.279 -17.392 -9.263 1.00 80.38 136 GLY A C 1
ATOM 1051 O O . GLY A 1 136 ? -13.265 -18.092 -9.049 1.00 80.38 136 GLY A O 1
ATOM 1052 N N . ARG A 1 137 ? -11.220 -17.404 -8.440 1.00 86.56 137 ARG A N 1
ATOM 1053 C CA . ARG A 1 137 ? -11.124 -18.228 -7.213 1.00 86.56 137 ARG A CA 1
ATOM 1054 C C . ARG A 1 137 ? -10.794 -17.432 -5.949 1.00 86.56 137 ARG A C 1
ATOM 1056 O O . ARG A 1 137 ? -10.841 -17.979 -4.853 1.00 86.56 137 ARG A O 1
ATOM 1063 N N . ALA A 1 138 ? -10.484 -16.147 -6.092 1.00 92.06 138 ALA A N 1
ATOM 1064 C CA . ALA A 1 138 ? -10.086 -15.270 -4.997 1.00 92.06 138 ALA A CA 1
ATOM 1065 C C . ALA A 1 138 ? -11.240 -14.757 -4.117 1.00 92.06 138 ALA A C 1
ATOM 1067 O O . ALA A 1 138 ? -10.970 -14.183 -3.068 1.00 92.06 138 ALA A O 1
ATOM 1068 N N . GLY A 1 139 ? -12.507 -14.950 -4.510 1.00 92.38 139 GLY A N 1
ATOM 1069 C CA . GLY A 1 139 ? -13.656 -14.296 -3.865 1.00 92.38 139 GLY A CA 1
ATOM 1070 C C . GLY A 1 139 ? -13.732 -14.514 -2.351 1.00 92.38 139 GLY A C 1
ATOM 1071 O O . GLY A 1 139 ? -13.874 -13.555 -1.601 1.00 92.38 139 GLY A O 1
ATOM 1072 N N . THR A 1 140 ? -13.548 -15.752 -1.888 1.00 94.06 140 THR A N 1
ATOM 1073 C CA . THR A 1 140 ? -13.545 -16.069 -0.449 1.00 94.06 140 THR A CA 1
ATOM 1074 C C . THR A 1 140 ? -12.387 -15.401 0.295 1.00 94.06 140 THR A C 1
ATOM 1076 O O . THR A 1 140 ? -12.572 -14.914 1.405 1.00 94.06 140 THR A O 1
ATOM 1079 N N . LEU A 1 141 ? -11.198 -15.347 -0.313 1.00 93.75 141 LEU A N 1
ATOM 1080 C CA . LEU A 1 141 ? -10.026 -14.713 0.292 1.00 93.75 141 LEU A CA 1
ATOM 1081 C C . LEU A 1 141 ? -10.195 -13.190 0.378 1.00 93.75 141 LEU A C 1
ATOM 1083 O O . LEU A 1 141 ? -9.877 -12.601 1.406 1.00 93.75 141 LEU A O 1
ATOM 1087 N N . LEU A 1 142 ? -10.725 -12.563 -0.673 1.00 95.75 142 LEU A N 1
ATOM 1088 C CA . LEU A 1 142 ? -11.015 -11.128 -0.690 1.00 95.75 142 LEU A CA 1
ATOM 1089 C C . LEU A 1 142 ? -12.077 -10.760 0.352 1.00 95.75 142 LEU A C 1
ATOM 1091 O O . LEU A 1 142 ? -11.882 -9.800 1.089 1.00 95.75 142 LEU A O 1
ATOM 1095 N N . ALA A 1 143 ? -13.144 -11.557 0.473 1.00 96.81 143 ALA A N 1
ATOM 1096 C CA . ALA A 1 143 ? -14.161 -11.359 1.506 1.00 96.81 143 ALA A CA 1
ATOM 1097 C C . ALA A 1 143 ? -13.557 -11.438 2.917 1.00 96.81 143 ALA A C 1
ATOM 1099 O O . ALA A 1 143 ? -13.768 -10.545 3.729 1.00 96.81 143 ALA A O 1
ATOM 1100 N N . MET A 1 144 ? -12.718 -12.444 3.180 1.00 96.81 144 MET A N 1
ATOM 1101 C CA . MET A 1 144 ? -12.033 -12.591 4.467 1.00 96.81 144 MET A CA 1
ATOM 1102 C C . MET A 1 144 ? -11.098 -11.406 4.780 1.00 96.81 144 MET A C 1
ATOM 1104 O O . MET A 1 144 ? -11.009 -10.972 5.928 1.00 96.81 144 MET A O 1
ATOM 1108 N N . LEU A 1 145 ? -10.374 -10.882 3.784 1.00 97.31 145 LEU A N 1
ATOM 1109 C CA . LEU A 1 145 ? -9.515 -9.705 3.964 1.00 97.31 145 LEU A CA 1
ATOM 1110 C C . LEU A 1 145 ? -10.335 -8.436 4.236 1.00 97.31 145 LEU A C 1
ATOM 1112 O O . LEU A 1 145 ? -9.957 -7.653 5.106 1.00 97.31 145 LEU A O 1
ATOM 1116 N N . ALA A 1 146 ? -11.460 -8.260 3.540 1.00 97.88 146 ALA A N 1
ATOM 1117 C CA . ALA A 1 146 ? -12.379 -7.149 3.768 1.00 97.88 146 ALA A CA 1
ATOM 1118 C C . ALA A 1 146 ? -12.995 -7.205 5.176 1.00 97.88 146 ALA A C 1
ATOM 1120 O O . ALA A 1 146 ? -12.971 -6.208 5.891 1.00 97.88 146 ALA A O 1
ATOM 1121 N N . GLU A 1 147 ? -13.434 -8.383 5.627 1.00 98.25 147 GLU A N 1
ATOM 1122 C CA . GLU A 1 147 ? -13.943 -8.583 6.991 1.00 98.25 147 GLU A CA 1
ATOM 1123 C C . GLU A 1 147 ? -12.886 -8.252 8.057 1.00 98.25 147 GLU A C 1
ATOM 1125 O O . GLU A 1 147 ? -13.198 -7.635 9.076 1.00 98.25 147 GLU A O 1
ATOM 1130 N N 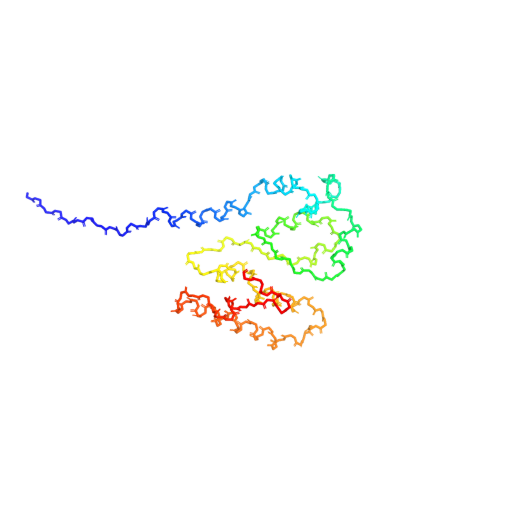. LYS A 1 148 ? -11.616 -8.617 7.824 1.00 97.81 148 LYS A N 1
ATOM 1131 C CA . LYS A 1 148 ? -10.503 -8.259 8.720 1.00 97.81 148 LYS A CA 1
ATOM 1132 C C . LYS A 1 148 ? -10.256 -6.753 8.777 1.00 97.81 148 LYS A C 1
ATOM 1134 O O . LYS A 1 148 ? -10.010 -6.227 9.864 1.00 97.81 148 LYS A O 1
ATOM 1139 N N . LEU A 1 149 ? -10.325 -6.069 7.636 1.00 97.88 149 LEU A N 1
ATOM 1140 C CA . LEU A 1 149 ? -10.223 -4.614 7.579 1.00 97.88 149 LEU A CA 1
ATOM 1141 C C . LEU A 1 149 ? -11.376 -3.963 8.352 1.00 97.88 149 LEU A C 1
ATOM 1143 O O . LEU A 1 149 ? -11.132 -3.130 9.222 1.00 97.88 149 LEU A O 1
ATOM 1147 N N . ASP A 1 150 ? -12.613 -4.391 8.105 1.00 98.12 150 ASP A N 1
ATOM 1148 C CA . ASP A 1 150 ? -13.796 -3.870 8.794 1.00 98.12 150 ASP A CA 1
ATOM 1149 C C . ASP A 1 150 ? -13.715 -4.083 10.309 1.00 98.12 150 ASP A C 1
ATOM 1151 O O . ASP A 1 150 ? -14.000 -3.163 11.080 1.00 98.12 150 ASP A O 1
ATOM 1155 N N . ALA A 1 151 ? -13.262 -5.260 10.748 1.00 97.50 151 ALA A N 1
ATOM 1156 C CA . ALA A 1 151 ? -13.053 -5.562 12.159 1.00 97.50 151 ALA A CA 1
ATOM 1157 C C . ALA A 1 151 ? -11.979 -4.664 12.794 1.00 97.50 151 ALA A C 1
ATOM 1159 O O . ALA A 1 151 ? -12.186 -4.156 13.897 1.00 97.50 151 ALA A O 1
ATOM 1160 N N . ALA A 1 152 ? -10.858 -4.430 12.104 1.00 96.88 152 ALA A N 1
ATOM 1161 C CA . ALA A 1 152 ? -9.802 -3.545 12.590 1.00 96.88 152 ALA A CA 1
ATOM 1162 C C . ALA A 1 152 ? -10.300 -2.098 12.726 1.00 96.88 152 ALA A C 1
ATOM 1164 O O . ALA A 1 152 ? -10.137 -1.486 13.781 1.00 96.88 152 ALA A O 1
ATOM 1165 N N . LEU A 1 153 ? -10.991 -1.584 11.706 1.00 96.75 153 LEU A N 1
ATOM 1166 C CA . LEU A 1 153 ? -11.563 -0.238 11.725 1.00 96.75 153 LEU A CA 1
ATOM 1167 C C . LEU A 1 153 ? -12.643 -0.086 12.807 1.00 96.75 153 LEU A C 1
ATOM 1169 O O . LEU A 1 153 ? -12.733 0.949 13.470 1.00 96.75 153 LEU A O 1
ATOM 1173 N N . ALA A 1 154 ? -13.485 -1.106 12.999 1.00 97.62 154 ALA A N 1
ATOM 1174 C CA . ALA A 1 154 ? -14.490 -1.121 14.056 1.00 97.62 154 ALA A CA 1
ATOM 1175 C C . ALA A 1 154 ? -13.850 -1.117 15.449 1.00 97.62 154 ALA A C 1
ATOM 1177 O O . ALA A 1 154 ? -14.314 -0.377 16.317 1.00 97.62 154 ALA A O 1
ATOM 1178 N N . TYR A 1 155 ? -12.777 -1.890 15.648 1.00 97.31 155 TYR A N 1
ATOM 1179 C CA . TYR A 1 155 ? -12.031 -1.922 16.904 1.00 97.31 155 TYR A CA 1
ATOM 1180 C C . TYR A 1 155 ? -11.461 -0.542 17.237 1.00 97.31 155 TYR A C 1
ATOM 1182 O O . TYR A 1 155 ? -11.768 -0.008 18.299 1.00 97.31 155 TYR A O 1
ATOM 1190 N N . THR A 1 156 ? -10.753 0.094 16.299 1.00 96.56 156 THR A N 1
ATOM 1191 C CA . THR A 1 156 ? -10.186 1.435 16.505 1.00 96.56 156 THR A CA 1
ATOM 1192 C C . THR A 1 156 ? -11.242 2.470 16.876 1.00 96.56 156 THR A C 1
ATOM 1194 O O . THR A 1 156 ? -11.030 3.276 17.778 1.00 96.56 156 THR A O 1
ATOM 1197 N N . ARG A 1 157 ? -12.421 2.428 16.249 1.00 95.75 157 ARG A N 1
ATOM 1198 C CA . ARG A 1 157 ? -13.525 3.351 16.572 1.00 95.75 157 ARG A CA 1
ATOM 1199 C C . ARG A 1 157 ? -14.114 3.124 17.964 1.00 95.75 157 ARG A C 1
ATOM 1201 O O . ARG A 1 157 ? -14.639 4.064 18.551 1.00 95.75 157 ARG A O 1
ATOM 1208 N N . GLN A 1 158 ? -14.070 1.894 18.468 1.00 97.19 158 GLN A N 1
ATOM 1209 C CA . GLN A 1 158 ? -14.617 1.536 19.778 1.00 97.19 158 GLN A CA 1
ATOM 1210 C C . GLN A 1 158 ? -13.632 1.803 20.915 1.00 97.19 158 GLN A C 1
ATOM 1212 O O . GLN A 1 158 ? -14.048 2.230 21.990 1.00 97.19 158 GLN A O 1
ATOM 1217 N N . THR A 1 159 ? -12.346 1.531 20.693 1.00 96.94 159 THR A N 1
ATOM 1218 C CA . THR A 1 159 ? -11.330 1.509 21.755 1.00 96.94 159 THR A CA 1
ATOM 1219 C C . THR A 1 159 ? -10.355 2.679 21.679 1.00 96.94 159 THR A C 1
ATOM 1221 O O . THR A 1 159 ? -9.750 3.026 22.687 1.00 96.94 159 THR A O 1
ATOM 1224 N N . GLY A 1 160 ? -10.204 3.301 20.506 1.00 95.12 160 GLY A N 1
ATOM 1225 C CA . GLY A 1 160 ? -9.141 4.271 20.242 1.00 95.12 160 GLY A CA 1
ATOM 1226 C C . GLY A 1 160 ? -7.752 3.640 20.091 1.00 95.12 160 GLY A C 1
ATOM 1227 O O . GLY A 1 160 ? -6.765 4.369 20.057 1.00 95.12 160 GLY A O 1
ATOM 1228 N N . GLU A 1 161 ? -7.663 2.311 19.999 1.00 96.31 161 GLU A N 1
ATOM 1229 C CA . GLU A 1 161 ? -6.412 1.557 19.880 1.00 96.31 161 GLU A CA 1
ATOM 1230 C C . GLU A 1 161 ? -6.375 0.730 18.587 1.00 96.31 161 GLU A C 1
ATOM 1232 O O . GLU A 1 161 ? -7.405 0.444 17.971 1.00 96.31 161 GLU A O 1
ATOM 1237 N N . ASP A 1 162 ? -5.177 0.339 18.151 1.00 96.50 162 ASP A N 1
ATOM 1238 C CA . ASP A 1 162 ? -5.036 -0.619 17.055 1.00 96.50 162 ASP A CA 1
ATOM 1239 C C . ASP A 1 162 ? -5.466 -2.018 17.512 1.00 96.50 162 ASP A C 1
ATOM 1241 O O . ASP A 1 162 ? -5.219 -2.423 18.648 1.00 96.50 162 ASP A O 1
ATOM 1245 N N . LEU A 1 163 ? -6.096 -2.775 16.609 1.00 94.44 163 LEU A N 1
ATOM 1246 C CA . LEU A 1 163 ? -6.440 -4.176 16.853 1.00 94.44 163 LEU A CA 1
ATOM 1247 C C . LEU A 1 163 ? -5.171 -4.950 17.276 1.00 94.44 163 LEU A C 1
ATOM 1249 O O . LEU A 1 163 ? -4.164 -4.820 16.577 1.00 94.44 163 LEU A O 1
ATOM 1253 N N . PRO A 1 164 ? -5.198 -5.805 18.322 1.00 95.56 164 PRO A N 1
ATOM 1254 C CA . PRO A 1 164 ? -4.006 -6.530 18.781 1.00 95.56 164 PRO A CA 1
ATOM 1255 C C . PRO A 1 164 ? -3.300 -7.330 17.678 1.00 95.56 164 PRO A C 1
ATOM 1257 O O . PRO A 1 164 ? -2.077 -7.386 17.614 1.00 95.56 164 PRO A O 1
ATOM 1260 N N . GLU A 1 165 ? -4.059 -7.875 16.718 1.00 92.62 165 GLU A N 1
ATOM 1261 C CA . GLU A 1 165 ? -3.491 -8.543 15.537 1.00 92.62 165 GLU A CA 1
ATOM 1262 C C . GLU A 1 165 ? -2.566 -7.619 14.717 1.00 92.62 165 GLU A C 1
ATOM 1264 O O . GLU A 1 165 ? -1.675 -8.099 14.016 1.00 92.62 165 GLU A O 1
ATOM 1269 N N . MET A 1 166 ? -2.790 -6.303 14.721 1.00 92.06 166 MET A N 1
ATOM 1270 C CA . MET A 1 166 ? -1.945 -5.311 14.048 1.00 92.06 166 MET A CA 1
ATOM 1271 C C . MET A 1 166 ? -0.716 -4.967 14.894 1.00 92.06 166 MET A C 1
ATOM 1273 O O . MET A 1 166 ? 0.403 -5.066 14.393 1.00 92.06 166 MET A O 1
ATOM 1277 N N . SER A 1 167 ? -0.911 -4.585 16.159 1.00 91.38 167 SER A N 1
ATOM 1278 C CA . SER A 1 167 ? 0.150 -4.080 17.046 1.00 91.38 167 SER A CA 1
ATOM 1279 C C . SER A 1 167 ? 1.127 -5.168 17.510 1.00 91.38 167 SER A C 1
ATOM 1281 O O . SER A 1 167 ? 2.341 -4.935 17.594 1.00 91.38 167 SER A O 1
ATOM 1283 N N . ASP A 1 168 ? 0.627 -6.380 17.746 1.00 93.94 168 ASP A N 1
ATOM 1284 C CA . ASP A 1 168 ? 1.422 -7.502 18.253 1.00 93.94 168 ASP A CA 1
ATOM 1285 C C . ASP A 1 168 ? 2.054 -8.337 17.133 1.00 93.94 168 ASP A C 1
ATOM 1287 O O . ASP A 1 168 ? 2.805 -9.280 17.398 1.00 93.94 168 ASP A O 1
ATOM 1291 N N . TRP A 1 169 ? 1.797 -7.997 15.866 1.00 93.88 169 TRP A N 1
ATOM 1292 C CA . TRP A 1 169 ? 2.339 -8.738 14.733 1.00 93.88 169 TRP A CA 1
ATOM 1293 C C . TRP A 1 169 ? 3.868 -8.671 14.681 1.00 93.88 169 TRP A C 1
ATOM 1295 O O . TRP A 1 169 ? 4.492 -7.634 14.934 1.00 93.88 169 TRP A O 1
ATOM 1305 N N . ARG A 1 170 ? 4.485 -9.798 14.321 1.00 91.81 170 ARG A N 1
ATOM 1306 C CA . ARG A 1 170 ? 5.935 -9.949 14.175 1.00 91.81 170 ARG A CA 1
ATOM 1307 C C . ARG A 1 170 ? 6.252 -10.747 12.918 1.00 91.81 170 ARG A C 1
ATOM 1309 O O . ARG A 1 170 ? 5.504 -11.649 12.542 1.00 91.81 170 ARG A O 1
ATOM 1316 N N . TRP A 1 171 ? 7.391 -10.441 12.299 1.00 90.12 171 TRP A N 1
ATOM 1317 C CA . TRP A 1 171 ? 7.880 -11.215 11.165 1.00 90.12 171 TRP A CA 1
ATOM 1318 C C . TRP A 1 171 ? 8.331 -12.613 11.623 1.00 90.12 171 TRP A C 1
ATOM 1320 O O . TRP A 1 171 ? 9.163 -12.710 12.533 1.00 90.12 171 TRP A O 1
ATOM 1330 N N . PRO A 1 172 ? 7.823 -13.702 11.017 1.00 82.81 172 PRO A N 1
ATOM 1331 C CA . PRO A 1 172 ? 8.274 -15.046 11.347 1.00 82.81 172 PRO A CA 1
ATOM 1332 C C . PRO A 1 172 ? 9.748 -15.210 10.953 1.00 82.81 172 PRO A C 1
ATOM 1334 O O . PRO A 1 172 ? 10.109 -15.099 9.785 1.00 82.81 172 PRO A O 1
ATOM 1337 N N . GLY A 1 173 ? 10.607 -15.456 11.947 1.00 74.50 173 GLY A N 1
ATOM 1338 C CA . GLY A 1 173 ? 12.057 -15.604 11.763 1.00 74.50 173 GLY A CA 1
ATOM 1339 C C . GLY A 1 173 ? 12.894 -14.379 12.140 1.00 74.50 173 GLY A C 1
ATOM 1340 O O . GLY A 1 173 ? 14.115 -14.440 12.040 1.00 74.50 173 GLY A O 1
ATOM 1341 N N . GLY A 1 174 ? 12.278 -13.291 12.613 1.00 60.81 174 GLY A N 1
ATOM 1342 C CA . GLY A 1 174 ? 13.019 -12.222 13.281 1.00 60.81 174 GLY A CA 1
ATOM 1343 C C . GLY A 1 174 ? 13.502 -12.697 14.651 1.00 60.81 174 GLY A C 1
ATOM 1344 O O . GLY A 1 174 ? 12.686 -12.967 15.532 1.00 60.81 174 GLY A O 1
ATOM 1345 N N . THR A 1 175 ? 14.815 -12.804 14.852 1.00 50.94 175 THR A N 1
ATOM 1346 C CA . THR A 1 175 ? 15.381 -12.868 16.202 1.00 50.94 175 THR A CA 1
ATOM 1347 C C . THR A 1 175 ? 14.973 -11.595 16.928 1.00 50.94 175 THR A C 1
ATOM 1349 O O . THR A 1 175 ? 15.377 -10.501 16.546 1.00 50.94 175 THR A O 1
ATOM 1352 N N . ALA A 1 176 ? 14.125 -11.730 17.945 1.00 51.38 176 ALA A N 1
ATOM 1353 C CA . ALA A 1 176 ? 13.814 -10.639 18.852 1.00 51.38 176 ALA A CA 1
ATOM 1354 C C . ALA A 1 176 ? 15.069 -10.332 19.683 1.00 51.38 176 ALA A C 1
ATOM 1356 O O . ALA A 1 176 ? 15.256 -10.899 20.760 1.00 51.38 176 ALA A O 1
ATOM 1357 N N . GLU A 1 177 ? 15.957 -9.487 19.165 1.00 50.06 177 GLU A N 1
ATOM 1358 C CA . GLU A 1 177 ? 16.952 -8.826 20.003 1.00 50.06 177 GLU A CA 1
ATOM 1359 C C . GLU A 1 177 ? 16.263 -7.687 20.759 1.00 50.06 177 GLU A C 1
ATOM 1361 O O . GLU A 1 177 ? 15.528 -6.883 20.182 1.00 50.06 177 GLU A O 1
ATOM 1366 N N . ARG A 1 178 ? 16.425 -7.739 22.083 1.00 44.03 178 ARG A N 1
ATOM 1367 C CA . ARG A 1 178 ? 15.937 -6.764 23.060 1.00 44.03 178 ARG 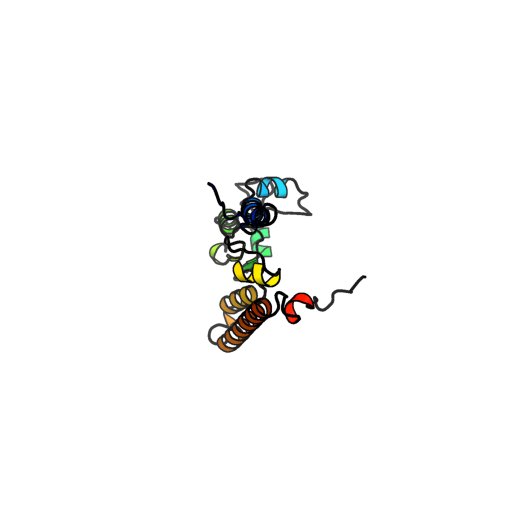A CA 1
ATOM 1368 C C . ARG A 1 178 ? 16.863 -5.563 23.121 1.00 44.03 178 ARG A C 1
ATOM 1370 O O . ARG A 1 178 ? 18.083 -5.777 22.954 1.00 44.03 178 ARG A O 1
#

Solvent-accessible surface area (backbone atoms only — not comparable to full-atom values): 10893 Å² total; per-residue (Å²): 137,89,81,87,83,82,88,77,78,82,75,78,57,76,75,66,63,49,57,65,59,47,51,58,53,65,40,57,43,88,54,49,65,60,60,44,65,71,42,58,74,91,80,38,78,58,68,34,50,60,92,77,32,96,75,20,55,53,69,71,57,52,45,70,72,58,50,94,53,67,39,79,42,84,43,82,31,43,37,64,56,57,51,67,44,29,67,86,46,86,62,44,91,38,56,48,61,29,17,48,66,92,46,78,75,99,70,39,75,61,56,46,28,50,61,24,50,57,22,72,48,52,48,49,44,55,49,52,75,59,36,76,91,37,65,98,65,43,64,68,59,45,51,53,37,51,52,52,46,54,51,36,55,52,39,28,76,74,71,70,42,63,37,63,78,66,74,71,58,75,68,91,85,64,80,85,79,129

Organism: NCBI:txid2483361

Foldseek 3Di:
DDDDDDDDDPDPPPVFVVVLVVLQCVLPPPCPVVVQVPDDVVVHAQQAACVVDVRHDDLVVVCVVPPLAQDEAEDAHDQVVVLVRCVPHPNSVSYDYFYADSFDDPAEPQVRCVSRLNHPLSSVLVVLVRDPVCPPPCPVVNVVSVVVVVVQVVCCVVPRYGDCCVVVDDDVPDDPDD

InterPro domains:
  IPR005593 Xylulose 5-phosphate/Fructose 6-phosphate phosphoketolase [PTHR3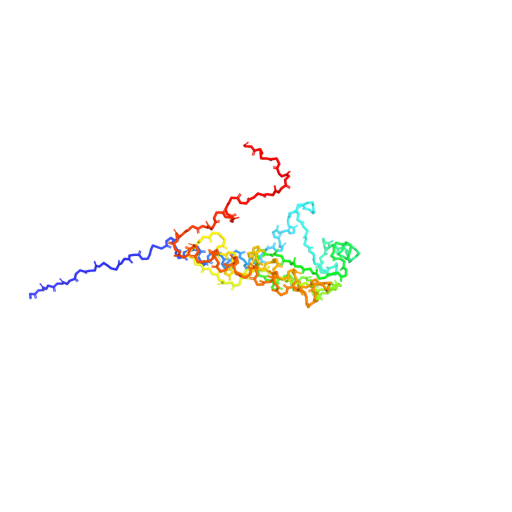1273] (53-172)
  IPR009014 Transketolase C-terminal/Pyruvate-ferredoxin oxidoreductase domain II [G3DSA:3.40.50.920] (39-178)
  IPR018969 Xylulose 5-phosphate/Fructose 6-phosphate phosphoketolase, C-terminal [PF09363] (49-171)